Protein AF-A0A359M0Q6-F1 (afdb_monomer_lite)

Structure (mmCIF, N/CA/C/O backbone):
data_AF-A0A359M0Q6-F1
#
_entry.id   AF-A0A359M0Q6-F1
#
loop_
_atom_site.group_PDB
_atom_site.id
_atom_site.type_symbol
_atom_site.label_atom_id
_atom_site.label_alt_id
_atom_site.label_comp_id
_atom_site.label_asym_id
_atom_site.label_entity_id
_atom_site.label_seq_id
_atom_site.pdbx_PDB_ins_code
_atom_site.Cartn_x
_atom_site.Cartn_y
_atom_site.Cartn_z
_atom_site.occupancy
_atom_site.B_iso_or_equiv
_atom_site.auth_seq_id
_atom_site.auth_comp_id
_atom_site.auth_asym_id
_atom_site.auth_atom_id
_atom_site.pdbx_PDB_model_num
ATOM 1 N N . MET A 1 1 ? -1.593 -19.247 15.947 1.00 51.16 1 MET A N 1
ATOM 2 C CA . MET A 1 1 ? -1.267 -19.015 17.368 1.00 51.16 1 MET A CA 1
ATOM 3 C C . MET A 1 1 ? -0.383 -17.785 17.417 1.00 51.16 1 MET A C 1
ATOM 5 O O . MET A 1 1 ? 0.637 -17.794 16.737 1.00 51.16 1 MET A O 1
ATOM 9 N N . LEU A 1 2 ? -0.817 -16.716 18.089 1.00 71.12 2 LEU A N 1
ATOM 10 C CA . LEU A 1 2 ? 0.006 -15.514 18.233 1.00 71.12 2 LEU A CA 1
ATOM 11 C C . LEU A 1 2 ? 1.259 -15.865 19.039 1.00 71.12 2 LEU A C 1
ATOM 13 O O . LEU A 1 2 ? 1.186 -16.625 20.005 1.00 71.12 2 LEU A O 1
ATOM 17 N N . VAL A 1 3 ? 2.408 -15.352 18.609 1.00 75.81 3 VAL A N 1
ATOM 18 C CA . VAL A 1 3 ? 3.640 -15.469 19.388 1.00 75.81 3 VAL A CA 1
ATOM 19 C C . VAL A 1 3 ? 3.531 -14.486 20.548 1.00 75.81 3 VAL A C 1
ATOM 21 O O . VAL A 1 3 ? 3.222 -13.316 20.337 1.00 75.81 3 VAL A O 1
ATOM 24 N N . VAL A 1 4 ? 3.761 -14.964 21.770 1.00 74.06 4 VAL A N 1
ATOM 25 C CA . VAL A 1 4 ? 3.697 -14.131 22.977 1.00 74.06 4 VAL A CA 1
ATOM 26 C C . VAL A 1 4 ? 4.673 -12.956 22.841 1.00 74.06 4 VAL A C 1
ATOM 28 O O . VAL A 1 4 ? 5.855 -13.158 22.560 1.00 74.06 4 VAL A O 1
ATOM 31 N N . GLY A 1 5 ? 4.167 -11.732 23.013 1.00 78.31 5 GLY A N 1
ATOM 32 C CA . GLY A 1 5 ? 4.948 -10.500 22.874 1.00 78.31 5 GLY A CA 1
ATOM 33 C C . GLY A 1 5 ? 5.281 -10.100 21.431 1.00 78.31 5 GLY A C 1
ATOM 34 O O . GLY A 1 5 ? 6.169 -9.277 21.227 1.00 78.31 5 GLY A O 1
ATOM 35 N N . ALA A 1 6 ? 4.645 -10.691 20.418 1.00 86.81 6 ALA A N 1
ATOM 36 C CA . ALA A 1 6 ? 4.704 -10.162 19.057 1.00 86.81 6 ALA A CA 1
ATOM 37 C C . ALA A 1 6 ? 3.582 -9.133 18.835 1.00 86.81 6 ALA A C 1
ATOM 39 O O . ALA A 1 6 ? 2.486 -9.328 19.373 1.00 86.81 6 ALA A O 1
ATOM 40 N N . PRO A 1 7 ? 3.817 -8.091 18.017 1.00 92.38 7 PRO A N 1
ATOM 41 C CA . PRO A 1 7 ? 2.764 -7.178 17.609 1.00 92.38 7 PRO A CA 1
ATOM 42 C C . PRO A 1 7 ? 1.591 -7.919 16.967 1.00 92.38 7 PRO A C 1
ATOM 44 O O . PRO A 1 7 ? 1.765 -8.889 16.217 1.00 92.38 7 PRO A O 1
ATOM 47 N N . PHE A 1 8 ? 0.384 -7.448 17.241 1.00 94.69 8 PHE A N 1
ATOM 48 C CA . PHE A 1 8 ? -0.840 -7.9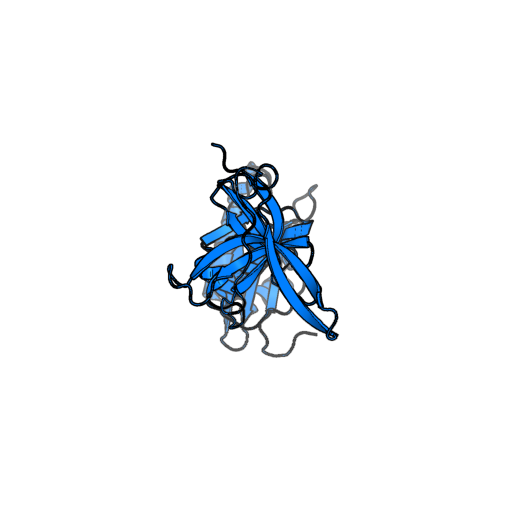92 16.673 1.00 94.69 8 PHE A CA 1
ATOM 49 C C . PHE A 1 8 ? -1.802 -6.867 16.302 1.00 94.69 8 PHE A C 1
ATOM 51 O O . PHE A 1 8 ? -1.603 -5.710 16.664 1.00 94.69 8 PHE A O 1
ATOM 58 N N . TYR A 1 9 ? -2.832 -7.199 15.537 1.00 95.56 9 TYR A N 1
ATOM 59 C CA . TYR A 1 9 ? -3.884 -6.264 15.174 1.00 95.56 9 TYR A CA 1
ATOM 60 C C . TYR A 1 9 ? -5.253 -6.935 15.208 1.00 95.56 9 TYR A C 1
ATOM 62 O O . TYR A 1 9 ? -5.352 -8.155 15.061 1.00 95.56 9 TYR A O 1
ATOM 70 N N . SER A 1 10 ? -6.294 -6.122 15.345 1.00 95.56 10 SER A N 1
ATOM 71 C CA . SER A 1 10 ? -7.683 -6.522 15.130 1.00 95.56 10 SER A CA 1
ATOM 72 C C . SER A 1 10 ? -8.345 -5.570 14.142 1.00 95.56 10 SER A C 1
ATOM 74 O O . SER A 1 10 ? -8.049 -4.372 14.107 1.00 95.56 10 SER A O 1
ATOM 76 N N . LEU A 1 11 ? -9.236 -6.122 13.321 1.00 95.81 11 LEU A N 1
ATOM 77 C CA . LEU A 1 11 ? -10.090 -5.341 12.433 1.00 95.81 11 LEU A CA 1
ATOM 78 C C . LEU A 1 11 ? -11.319 -4.867 13.204 1.00 95.81 11 LEU A C 1
ATOM 80 O O . LEU A 1 11 ? -11.879 -5.625 13.996 1.00 95.81 11 LEU A O 1
ATOM 84 N N . LEU A 1 12 ? -11.735 -3.634 12.945 1.00 94.88 12 LEU A N 1
ATOM 85 C CA . LEU A 1 12 ? -13.007 -3.100 13.405 1.00 94.88 12 LEU A CA 1
ATOM 86 C C . LEU A 1 12 ? -14.000 -3.185 12.253 1.00 94.88 12 LEU A C 1
ATOM 88 O O . LEU A 1 12 ? -13.750 -2.648 11.173 1.00 94.88 12 LEU A O 1
ATOM 92 N N . GLU A 1 13 ? -15.102 -3.888 12.472 1.00 94.56 13 GLU A N 1
ATOM 93 C CA . GLU A 1 13 ? -16.106 -4.200 11.462 1.00 94.56 13 GLU A CA 1
ATOM 94 C C . GLU A 1 13 ? -17.437 -3.548 11.827 1.00 94.56 13 GLU A C 1
ATOM 96 O O . GLU A 1 13 ? -17.983 -3.765 12.909 1.00 94.56 13 GLU A O 1
ATOM 101 N N . LEU A 1 14 ? -17.971 -2.749 10.910 1.00 94.00 14 LEU A N 1
ATOM 102 C CA . LEU A 1 14 ? -19.310 -2.197 11.005 1.00 94.00 14 LEU A CA 1
ATOM 103 C C . LEU A 1 14 ? -20.317 -3.254 10.545 1.00 94.00 14 LEU A C 1
ATOM 105 O O . LEU A 1 14 ? -20.283 -3.702 9.400 1.00 94.00 14 LEU A O 1
ATOM 109 N N . HIS A 1 15 ? -21.236 -3.615 11.432 1.00 93.06 15 HIS A N 1
ATOM 110 C CA . HIS A 1 15 ? -22.373 -4.496 11.188 1.00 93.06 15 HIS A CA 1
ATOM 111 C C . HIS A 1 15 ? -23.664 -3.676 11.160 1.00 93.06 15 HIS A C 1
ATOM 113 O O . HIS A 1 15 ? -24.466 -3.714 12.094 1.00 93.06 15 HIS A O 1
ATOM 119 N N . TRP A 1 16 ? -23.868 -2.916 10.085 1.00 91.88 16 TRP A N 1
ATOM 120 C CA . TRP A 1 16 ? -25.085 -2.122 9.940 1.00 91.88 16 TRP A CA 1
ATOM 121 C C . TRP A 1 16 ? -26.285 -2.994 9.527 1.00 91.88 16 TRP A C 1
ATOM 123 O O . TRP A 1 16 ? -26.135 -3.851 8.646 1.00 91.88 16 TRP A O 1
ATOM 133 N N . PRO A 1 17 ? -27.485 -2.809 10.112 1.00 89.19 17 PRO A N 1
ATOM 134 C CA . PRO A 1 17 ? -28.668 -3.580 9.742 1.00 89.19 17 PRO A CA 1
ATOM 135 C C . PRO A 1 17 ? -28.960 -3.538 8.237 1.00 89.19 17 PRO A C 1
ATOM 137 O O . PRO A 1 17 ? -29.001 -2.480 7.615 1.00 89.19 17 PRO A O 1
ATOM 140 N N . GLY A 1 18 ? -29.169 -4.713 7.638 1.00 89.12 18 GLY A N 1
ATOM 141 C CA . GLY A 1 18 ? -29.481 -4.835 6.211 1.00 89.12 18 GLY A CA 1
ATOM 142 C C . GLY A 1 18 ? -28.306 -4.587 5.256 1.00 89.12 18 GLY A C 1
ATOM 143 O O . GLY A 1 18 ? -28.510 -4.654 4.046 1.00 89.12 18 GLY A O 1
ATOM 144 N N . ARG A 1 19 ? -27.091 -4.341 5.766 1.00 91.19 19 ARG A N 1
ATOM 145 C CA . ARG A 1 19 ? -25.866 -4.171 4.969 1.00 91.19 19 ARG A CA 1
ATOM 146 C C . ARG A 1 19 ? -24.879 -5.305 5.268 1.00 91.19 19 ARG A C 1
ATOM 148 O O . ARG A 1 19 ? -24.930 -5.928 6.329 1.00 91.19 19 ARG A O 1
ATOM 155 N N . GLU A 1 20 ? -23.998 -5.609 4.316 1.00 91.69 20 GLU A N 1
ATOM 156 C CA . GLU A 1 20 ? -22.905 -6.554 4.570 1.00 91.69 20 GLU A CA 1
ATOM 157 C C . GLU A 1 20 ? -21.897 -5.948 5.559 1.00 91.69 20 GLU A C 1
ATOM 159 O O . GLU A 1 20 ? -21.670 -4.734 5.517 1.00 91.69 20 GLU A O 1
ATOM 164 N N . PRO A 1 21 ? -21.279 -6.764 6.436 1.00 93.06 21 PRO A N 1
ATOM 165 C CA . PRO A 1 21 ? -20.228 -6.284 7.317 1.00 93.06 21 PRO A CA 1
ATOM 166 C C . PRO A 1 21 ? -19.096 -5.643 6.522 1.00 93.06 21 PRO A C 1
ATOM 168 O O . PRO A 1 21 ? -18.622 -6.207 5.534 1.00 93.06 21 PRO A O 1
ATOM 171 N N . LYS A 1 22 ? -18.641 -4.477 6.973 1.00 93.81 22 LYS A N 1
ATOM 172 C CA . LYS A 1 22 ? -17.544 -3.753 6.334 1.00 93.81 22 LYS A CA 1
ATOM 173 C C . LYS A 1 22 ? -16.462 -3.440 7.346 1.00 93.81 22 LYS A C 1
ATOM 175 O O . LYS A 1 22 ? -16.749 -2.908 8.413 1.00 93.81 22 LYS A O 1
ATOM 180 N N . THR A 1 23 ? -15.211 -3.728 7.005 1.00 95.31 23 THR A N 1
ATOM 181 C CA . THR A 1 23 ? -14.085 -3.254 7.807 1.00 95.31 23 THR A CA 1
ATOM 182 C C . THR A 1 23 ? -14.017 -1.732 7.721 1.00 95.31 23 THR A C 1
ATOM 184 O O . THR A 1 23 ? -13.925 -1.164 6.636 1.00 95.31 23 THR A O 1
ATOM 187 N N . VAL A 1 24 ? -14.073 -1.085 8.879 1.00 95.62 24 VAL A N 1
ATOM 188 C CA . VAL A 1 24 ? -14.060 0.373 9.042 1.00 95.62 24 VAL A CA 1
ATOM 189 C C . VAL A 1 24 ? -12.854 0.853 9.833 1.00 95.62 24 VAL A C 1
ATOM 191 O O . VAL A 1 24 ? -12.670 2.050 10.003 1.00 95.62 24 VAL A O 1
ATOM 194 N N . GLY A 1 25 ? -12.001 -0.054 10.303 1.00 95.75 25 GLY A N 1
ATOM 195 C CA . GLY A 1 25 ? -10.753 0.342 10.926 1.00 95.75 25 GLY A CA 1
ATOM 196 C C . GLY A 1 25 ? -9.856 -0.804 11.341 1.00 95.75 25 GLY A C 1
ATOM 197 O O . GLY A 1 25 ? -10.178 -1.983 11.187 1.00 95.75 25 GLY A O 1
ATOM 198 N N . VAL A 1 26 ? -8.699 -0.421 11.864 1.00 96.75 26 VAL A N 1
ATOM 199 C CA . VAL A 1 26 ? -7.647 -1.315 12.332 1.00 96.75 26 VAL A CA 1
ATOM 200 C C . VAL A 1 26 ? -7.073 -0.755 13.625 1.00 96.75 26 VAL A C 1
ATOM 202 O O . VAL A 1 26 ? -6.722 0.422 13.691 1.00 96.75 26 VAL A O 1
ATOM 205 N N . LEU A 1 27 ? -6.934 -1.618 14.627 1.00 95.88 27 LEU A N 1
ATOM 206 C CA . LEU A 1 27 ? -6.172 -1.351 15.842 1.00 95.88 27 LEU A CA 1
ATOM 207 C C . LEU A 1 27 ? -4.951 -2.265 15.854 1.00 95.88 27 LEU A C 1
ATOM 209 O O . LEU A 1 27 ? -5.103 -3.484 15.799 1.00 95.88 27 LEU A O 1
ATOM 213 N N . VAL A 1 28 ? -3.755 -1.683 15.916 1.00 96.00 28 VAL A N 1
ATOM 214 C CA . VAL A 1 28 ? -2.483 -2.401 16.060 1.00 96.00 28 VAL A CA 1
ATOM 215 C C . VAL A 1 28 ? -1.953 -2.182 17.470 1.00 96.00 28 VAL A C 1
ATOM 217 O O . VAL A 1 28 ? -2.002 -1.066 17.984 1.00 96.00 28 VAL A O 1
ATOM 220 N N . VAL A 1 29 ? -1.436 -3.241 18.083 1.00 94.69 29 VAL A N 1
ATOM 221 C CA . VAL A 1 29 ? -0.873 -3.241 19.434 1.00 94.69 29 VAL A CA 1
ATOM 222 C C . VAL A 1 29 ? 0.509 -3.882 19.392 1.00 94.69 29 VAL A C 1
ATOM 224 O O . VAL A 1 29 ? 0.670 -4.969 18.828 1.00 94.69 29 VAL A O 1
ATOM 227 N N . ASP A 1 30 ? 1.497 -3.230 20.005 1.00 93.38 30 ASP A N 1
ATOM 228 C CA . ASP A 1 30 ? 2.779 -3.835 20.361 1.00 93.38 30 ASP A CA 1
ATOM 229 C C . ASP A 1 30 ? 2.813 -4.111 21.876 1.00 93.38 30 ASP A C 1
ATOM 231 O O . ASP A 1 30 ? 3.056 -3.202 22.672 1.00 93.38 30 ASP A O 1
ATOM 235 N N . PRO A 1 31 ? 2.617 -5.370 22.309 1.00 89.62 31 PRO A N 1
ATOM 236 C CA . PRO A 1 31 ? 2.591 -5.710 23.733 1.00 89.62 31 PRO A CA 1
ATOM 237 C C . PRO A 1 31 ? 3.929 -5.503 24.446 1.00 89.62 31 PRO A C 1
ATOM 239 O O . PRO A 1 31 ? 3.972 -5.481 25.673 1.00 89.62 31 PRO A O 1
ATOM 242 N N . LYS A 1 32 ? 5.049 -5.419 23.711 1.00 88.19 32 LYS A N 1
ATOM 243 C CA . LYS A 1 32 ? 6.370 -5.235 24.326 1.00 88.19 32 LYS A CA 1
ATOM 244 C C . LYS A 1 32 ? 6.594 -3.802 24.770 1.00 88.19 32 LYS A C 1
ATOM 246 O O . LYS A 1 32 ? 7.162 -3.600 25.840 1.00 88.19 32 LYS A O 1
ATOM 251 N N . SER A 1 33 ? 6.213 -2.836 23.939 1.00 89.00 33 SER A N 1
ATOM 252 C CA . SER A 1 33 ? 6.318 -1.421 24.295 1.00 89.00 33 SER A CA 1
ATOM 253 C C . SER A 1 33 ? 5.077 -0.913 25.029 1.00 89.00 33 SER A C 1
ATOM 255 O O . SER A 1 33 ? 5.177 0.055 25.776 1.00 89.00 33 SER A O 1
ATOM 257 N N . GLY A 1 34 ? 3.933 -1.585 24.862 1.00 88.06 34 GLY A N 1
ATOM 258 C CA . GLY A 1 34 ? 2.627 -1.098 25.301 1.00 88.06 34 GLY A CA 1
ATOM 259 C C . GLY A 1 34 ? 2.018 -0.081 24.330 1.00 88.06 34 GLY A C 1
ATOM 260 O O . GLY A 1 34 ? 0.942 0.451 24.603 1.00 88.06 34 GLY A O 1
ATOM 261 N N . ASP A 1 35 ? 2.680 0.187 23.201 1.00 91.94 35 ASP A N 1
ATOM 262 C CA . ASP A 1 35 ? 2.188 1.132 22.207 1.00 91.94 35 ASP A CA 1
ATOM 263 C C . ASP A 1 35 ? 1.017 0.541 21.422 1.00 91.94 35 ASP A C 1
ATOM 265 O O . ASP A 1 35 ? 0.930 -0.661 21.149 1.00 91.94 35 ASP A O 1
ATOM 269 N N . SER A 1 36 ? 0.111 1.418 21.006 1.00 94.88 36 SER A N 1
ATOM 270 C CA . SER A 1 36 ? -1.010 1.049 20.153 1.00 94.88 36 SER A CA 1
ATOM 271 C C . SER A 1 36 ? -1.373 2.188 19.214 1.00 94.88 36 SER A C 1
ATOM 273 O O . SER A 1 36 ? -1.144 3.357 19.520 1.00 94.88 36 SER A O 1
ATOM 275 N N . ALA A 1 37 ? -1.922 1.839 18.056 1.00 94.75 37 ALA A N 1
ATOM 276 C CA . ALA A 1 37 ? -2.362 2.808 17.070 1.00 94.75 37 ALA A CA 1
ATOM 277 C C . ALA A 1 37 ? -3.675 2.350 16.434 1.00 94.75 37 ALA A C 1
ATOM 279 O O . ALA A 1 37 ? -3.821 1.190 16.045 1.00 94.75 37 ALA A O 1
ATOM 280 N N . LEU A 1 38 ? -4.625 3.277 16.340 1.00 95.44 38 LEU A N 1
ATOM 281 C CA . LEU A 1 38 ? -5.961 3.069 15.791 1.00 95.44 38 LEU A CA 1
ATOM 282 C C . LEU A 1 38 ? -6.142 3.955 14.562 1.00 95.44 38 LEU A C 1
ATOM 284 O O . LEU A 1 38 ? -5.905 5.162 14.626 1.00 95.44 38 LEU A O 1
ATOM 288 N N . ARG A 1 39 ? -6.639 3.369 13.474 1.00 95.69 39 ARG A N 1
ATOM 289 C CA . ARG A 1 39 ? -7.151 4.111 12.321 1.00 95.69 39 ARG A CA 1
ATOM 290 C C . ARG A 1 39 ? -8.540 3.608 11.977 1.00 95.69 39 ARG A C 1
ATOM 292 O O . ARG A 1 39 ? -8.747 2.401 11.872 1.00 95.69 39 ARG A O 1
ATOM 299 N N . LEU A 1 40 ? -9.459 4.543 11.804 1.00 95.06 40 LEU A N 1
ATOM 300 C CA . LEU A 1 40 ? -10.812 4.316 11.315 1.00 95.06 40 LEU A CA 1
ATOM 301 C C . LEU A 1 40 ? -10.964 5.024 9.963 1.00 95.06 40 LEU A C 1
ATOM 303 O O . LEU A 1 40 ? -10.130 5.866 9.617 1.00 95.06 40 LEU A O 1
ATOM 307 N N . VAL A 1 41 ? -11.993 4.652 9.207 1.00 94.38 41 VAL A N 1
ATOM 308 C CA . VAL A 1 41 ? -12.424 5.380 8.007 1.00 94.38 41 VAL A CA 1
ATOM 309 C C . VAL A 1 41 ? -12.712 6.834 8.351 1.00 94.38 41 VAL A C 1
ATOM 311 O O . VAL A 1 41 ? -13.189 7.136 9.441 1.00 94.38 41 VAL A O 1
ATOM 314 N N . GLU A 1 42 ? -12.386 7.731 7.427 1.00 89.38 42 GLU A N 1
ATOM 315 C CA . GLU A 1 42 ? -12.603 9.170 7.618 1.00 89.38 42 GLU A CA 1
ATOM 316 C C . GLU A 1 42 ? -14.016 9.593 7.200 1.00 89.38 42 GLU A C 1
ATOM 318 O O . GLU A 1 42 ? -14.536 10.582 7.709 1.00 89.38 42 GLU A O 1
ATOM 323 N N . ASP A 1 43 ? -14.638 8.837 6.290 1.00 90.31 43 ASP A N 1
ATOM 324 C CA . ASP A 1 43 ? -15.980 9.100 5.779 1.00 90.31 43 ASP A CA 1
ATOM 325 C C . ASP A 1 43 ? -16.931 7.939 6.097 1.00 90.31 43 ASP A C 1
ATOM 327 O O . ASP A 1 43 ? -16.824 6.835 5.551 1.00 90.31 43 ASP A O 1
ATOM 331 N N . TRP A 1 44 ? -17.883 8.208 6.989 1.00 91.62 44 TRP A N 1
ATOM 332 C CA . TRP A 1 44 ? -18.960 7.286 7.350 1.00 91.62 44 TRP A CA 1
ATOM 333 C C . TRP A 1 44 ? -20.188 7.420 6.442 1.00 91.62 44 TRP A C 1
ATOM 335 O O . TRP A 1 44 ? -21.109 6.596 6.523 1.00 91.62 44 TRP A O 1
ATOM 345 N N . SER A 1 45 ? -20.203 8.415 5.551 1.00 88.19 45 SER A N 1
ATOM 346 C CA . SER A 1 45 ? -21.301 8.654 4.617 1.00 88.19 45 SER A CA 1
ATOM 347 C C . SER A 1 45 ? -21.524 7.427 3.736 1.00 88.19 45 SER A C 1
ATOM 349 O O . SER A 1 45 ? -20.604 6.859 3.146 1.00 88.19 45 SER A O 1
ATOM 351 N N . GLY A 1 46 ? -22.773 6.966 3.666 1.00 89.31 46 GLY A N 1
ATOM 352 C CA . GLY A 1 46 ? -23.123 5.749 2.932 1.00 89.31 46 GLY A CA 1
ATOM 353 C C . GLY A 1 46 ? -22.679 4.437 3.597 1.00 89.31 46 GLY A C 1
ATOM 354 O O . GLY A 1 46 ? -22.980 3.370 3.062 1.00 89.31 46 GLY A O 1
ATOM 355 N N . LEU A 1 47 ? -22.019 4.471 4.764 1.00 91.06 47 LEU A N 1
ATOM 356 C CA . LEU A 1 47 ? -21.774 3.285 5.603 1.00 91.06 47 LEU A CA 1
ATOM 357 C C . LEU A 1 47 ? -22.889 3.073 6.620 1.00 91.06 47 LEU A C 1
ATOM 359 O O . LEU A 1 47 ? -23.288 1.931 6.852 1.00 91.06 47 LEU A O 1
ATOM 363 N N . VAL A 1 48 ? -23.450 4.174 7.115 1.00 92.38 48 VAL A N 1
ATOM 364 C CA . VAL A 1 48 ? -24.605 4.223 8.019 1.00 92.38 48 VAL A CA 1
ATOM 365 C C . VAL A 1 48 ? -25.765 4.978 7.368 1.00 92.38 48 VAL A C 1
ATOM 367 O O . VAL A 1 48 ? -25.675 5.348 6.191 1.00 92.38 48 VAL A O 1
ATOM 370 N N . ASP A 1 49 ? -26.886 5.103 8.070 1.00 92.75 49 ASP A N 1
ATOM 371 C CA . ASP A 1 49 ? -27.993 5.969 7.660 1.00 92.75 49 ASP A CA 1
ATOM 372 C C . ASP A 1 49 ? -27.691 7.421 8.081 1.00 92.75 49 ASP A C 1
ATOM 374 O O . ASP A 1 49 ? -27.065 7.645 9.116 1.00 92.75 49 ASP A O 1
ATOM 378 N N . ASP A 1 50 ? -28.107 8.411 7.283 1.00 91.56 50 ASP A N 1
ATOM 379 C CA . ASP A 1 50 ? -27.722 9.822 7.490 1.00 91.56 50 ASP A CA 1
ATOM 380 C C . ASP A 1 50 ? -28.151 10.370 8.865 1.00 91.56 50 ASP A C 1
ATOM 382 O O . ASP A 1 50 ? -27.486 11.239 9.425 1.00 91.56 50 ASP A O 1
ATOM 386 N N . GLU A 1 51 ? -29.253 9.858 9.423 1.00 92.62 51 GLU A N 1
ATOM 387 C CA . GLU A 1 51 ? -29.755 10.246 10.749 1.00 92.62 51 GLU A CA 1
ATOM 388 C C . GLU A 1 51 ? -28.901 9.721 11.913 1.00 92.62 51 GLU A C 1
ATOM 390 O O . GLU A 1 51 ? -28.925 10.302 12.997 1.00 92.62 51 GLU A O 1
ATOM 395 N N . ASP A 1 52 ? -28.107 8.674 11.678 1.00 91.56 52 ASP A N 1
ATOM 396 C CA . ASP A 1 52 ? -27.262 8.023 12.683 1.00 91.56 52 ASP A CA 1
ATOM 397 C C . ASP A 1 52 ? -25.780 8.418 12.574 1.00 91.56 52 ASP A C 1
ATOM 399 O O . ASP A 1 52 ? -24.948 7.949 13.357 1.00 91.56 52 ASP A O 1
ATOM 403 N N . LEU A 1 53 ? -25.429 9.292 11.624 1.00 91.75 53 LEU A N 1
ATOM 404 C CA . LEU A 1 53 ? -24.048 9.711 11.377 1.00 91.75 53 LEU A CA 1
ATOM 405 C C . LEU A 1 53 ? -23.393 10.307 12.634 1.00 91.75 53 LEU A C 1
ATOM 407 O O . LEU A 1 53 ? -22.311 9.874 13.026 1.00 91.75 53 LEU A O 1
ATOM 411 N N . GLU A 1 54 ? -24.091 11.213 13.328 1.00 91.00 54 GLU A N 1
ATOM 412 C CA . GLU A 1 54 ? -23.604 11.854 14.562 1.00 91.00 54 GLU A CA 1
ATOM 413 C C . GLU A 1 54 ? -23.310 10.825 15.668 1.00 91.00 54 GLU A C 1
ATOM 415 O O . GLU A 1 54 ? -22.343 10.954 16.422 1.00 91.00 54 GLU A O 1
ATOM 420 N N . VAL A 1 55 ? -24.122 9.766 15.755 1.00 90.12 55 VAL A N 1
ATOM 421 C CA . VAL A 1 55 ? -23.954 8.705 16.757 1.00 90.12 55 VAL A CA 1
ATOM 422 C C . VAL A 1 55 ? -22.678 7.913 16.488 1.00 90.12 55 VAL A C 1
ATOM 424 O O . VAL A 1 55 ? -21.930 7.603 17.419 1.00 90.12 55 VAL A O 1
ATOM 427 N N . VAL A 1 56 ? -22.412 7.586 15.224 1.00 88.69 56 VAL A N 1
ATOM 428 C CA . VAL A 1 56 ? -21.229 6.806 14.842 1.00 88.69 56 VAL A CA 1
ATOM 429 C C . VAL A 1 56 ? -19.952 7.638 14.938 1.00 88.69 56 VAL A C 1
ATOM 431 O O . VAL A 1 56 ? -18.944 7.135 15.434 1.00 88.69 56 VAL A O 1
ATOM 434 N N . GLU A 1 57 ? -20.002 8.921 14.587 1.00 89.62 57 GLU A N 1
ATOM 435 C CA . GLU A 1 57 ? -18.890 9.855 14.803 1.00 89.62 57 GLU A CA 1
ATOM 436 C C . GLU A 1 57 ? -18.564 10.018 16.299 1.00 89.62 57 GLU A C 1
ATOM 438 O O . GLU A 1 57 ? -17.395 10.015 16.699 1.00 89.62 57 GLU A O 1
ATOM 443 N N . ALA A 1 58 ? -19.586 10.098 17.159 1.00 90.44 58 ALA A N 1
ATOM 444 C CA . ALA A 1 58 ? -19.396 10.143 18.607 1.00 90.44 58 ALA A CA 1
ATOM 445 C C . ALA A 1 58 ? -18.781 8.842 19.154 1.00 90.44 58 ALA A C 1
ATOM 447 O O . ALA A 1 58 ? -17.896 8.899 20.014 1.00 90.44 58 ALA A O 1
ATOM 448 N N . LEU A 1 59 ? -19.209 7.683 18.638 1.00 88.88 59 LEU A N 1
ATOM 449 C CA . LEU A 1 59 ? -18.632 6.379 18.975 1.00 88.88 59 LEU A CA 1
ATOM 450 C C . LEU A 1 59 ? -17.157 6.293 18.563 1.00 88.88 59 LEU A C 1
ATOM 452 O O . LEU A 1 59 ? -16.324 5.826 19.339 1.00 88.88 59 LEU A O 1
ATOM 456 N N . GLU A 1 60 ? -16.811 6.769 17.367 1.00 90.44 60 GLU A N 1
ATOM 457 C CA . GLU A 1 60 ? -15.421 6.871 16.923 1.00 90.44 60 GLU A CA 1
ATOM 458 C C . GLU A 1 60 ? -14.593 7.746 17.878 1.00 90.44 60 GLU A C 1
ATOM 460 O O . GLU A 1 60 ? -13.497 7.354 18.294 1.00 90.44 60 GLU A O 1
ATOM 465 N N . ALA A 1 61 ? -15.098 8.930 18.229 1.00 91.31 61 ALA A N 1
ATOM 466 C CA . ALA A 1 61 ? -14.389 9.858 19.102 1.00 91.31 61 ALA A CA 1
ATOM 467 C C . ALA A 1 61 ? -14.176 9.278 20.511 1.00 91.31 61 ALA A C 1
ATOM 469 O O . ALA A 1 61 ? -13.125 9.504 21.121 1.00 91.31 61 ALA A O 1
ATOM 470 N N . ASP A 1 62 ? -15.154 8.526 21.022 1.00 91.69 62 ASP A N 1
ATOM 471 C CA . ASP A 1 62 ? -15.045 7.778 22.273 1.00 91.69 62 ASP A CA 1
ATOM 472 C C . ASP A 1 62 ? -13.964 6.704 22.186 1.00 91.69 62 ASP A C 1
ATOM 474 O O . ASP A 1 62 ? -12.999 6.744 22.945 1.00 91.69 62 ASP A O 1
ATOM 478 N N . LEU A 1 63 ? -14.030 5.838 21.177 1.00 91.00 63 LEU A N 1
ATOM 479 C CA . LEU A 1 63 ? -13.059 4.766 20.997 1.00 91.00 63 LEU A CA 1
ATOM 480 C C . LEU A 1 63 ? -11.620 5.294 20.856 1.00 91.00 63 LEU A C 1
ATOM 482 O O . LEU A 1 63 ? -10.689 4.768 21.468 1.00 91.00 63 LEU A O 1
ATOM 486 N N . ARG A 1 64 ? -11.415 6.369 20.083 1.00 92.56 64 ARG A N 1
ATOM 487 C CA . ARG A 1 64 ? -10.098 7.021 19.954 1.00 92.56 64 ARG A CA 1
ATOM 488 C C . ARG A 1 64 ? -9.585 7.549 21.292 1.00 92.56 64 ARG A C 1
ATOM 490 O O . ARG A 1 64 ? -8.379 7.500 21.543 1.00 92.56 64 ARG A O 1
ATOM 497 N N . ARG A 1 65 ? -10.476 8.081 22.131 1.00 94.50 65 ARG A N 1
ATOM 498 C CA . ARG A 1 65 ? -10.136 8.533 23.483 1.00 94.50 65 ARG A CA 1
ATOM 499 C C . ARG A 1 65 ? -9.777 7.346 24.371 1.00 94.50 65 ARG A C 1
ATOM 501 O O . ARG A 1 65 ? -8.736 7.386 25.012 1.00 94.50 65 ARG A O 1
ATOM 508 N N . GLU A 1 66 ? -10.562 6.275 24.355 1.00 93.69 66 GLU A N 1
ATOM 509 C CA . GLU A 1 66 ? -10.286 5.089 25.168 1.00 93.69 66 GLU A CA 1
ATOM 510 C C . GLU A 1 66 ? -8.947 4.4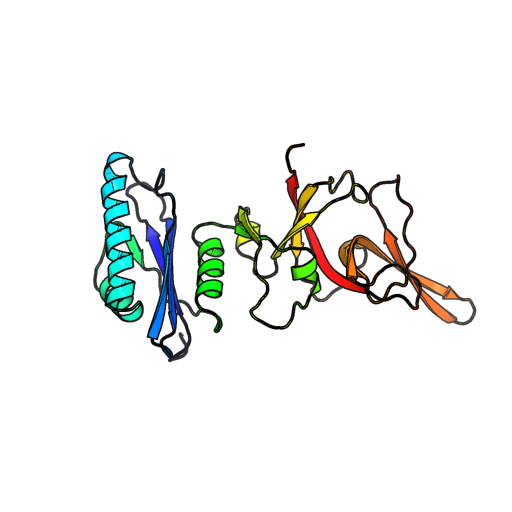35 24.825 1.00 93.69 66 GLU A C 1
ATOM 512 O O . GLU A 1 66 ? -8.182 4.116 25.733 1.00 93.69 66 GLU A O 1
ATOM 517 N N . VAL A 1 67 ? -8.613 4.293 23.536 1.00 93.38 67 VAL A N 1
ATOM 518 C CA . VAL A 1 67 ? -7.311 3.736 23.118 1.00 93.38 67 VAL A CA 1
ATOM 519 C C . VAL A 1 67 ? -6.160 4.609 23.609 1.00 93.38 67 VAL A C 1
ATOM 521 O O . VAL A 1 67 ? -5.138 4.085 24.047 1.00 93.38 67 VAL A O 1
ATOM 524 N N . ARG A 1 68 ? -6.325 5.935 23.586 1.00 92.62 68 ARG A N 1
ATOM 525 C CA . ARG A 1 68 ? -5.323 6.877 24.098 1.00 92.62 68 ARG A CA 1
ATOM 526 C C . ARG A 1 68 ? -5.159 6.788 25.616 1.00 92.62 68 ARG A C 1
ATOM 528 O O . ARG A 1 68 ? -4.034 6.855 26.099 1.00 92.62 68 ARG A O 1
ATOM 535 N N . ASP A 1 69 ? -6.263 6.668 26.346 1.00 93.88 69 ASP A N 1
ATOM 536 C CA . ASP A 1 69 ? -6.274 6.779 27.807 1.00 93.88 69 ASP A CA 1
ATOM 537 C C . ASP A 1 69 ? -5.959 5.444 28.501 1.00 93.88 69 ASP A C 1
ATOM 539 O O . ASP A 1 69 ? -5.268 5.423 29.521 1.00 93.88 69 ASP A O 1
ATOM 543 N N . LYS A 1 70 ? -6.464 4.327 27.960 1.00 93.00 70 LYS A N 1
ATOM 544 C CA . LYS A 1 70 ? -6.338 2.976 28.536 1.00 93.00 70 LYS A CA 1
ATOM 545 C C . LYS A 1 70 ? -5.281 2.114 27.832 1.00 93.00 70 LYS A C 1
ATOM 547 O O . LYS A 1 70 ? -4.809 1.142 28.418 1.00 93.00 70 LYS A O 1
ATOM 552 N N . GLY A 1 71 ? -4.914 2.454 26.594 1.00 93.31 71 GLY A N 1
ATOM 553 C CA . GLY A 1 71 ? -4.074 1.631 25.723 1.00 93.31 71 GLY A CA 1
ATOM 554 C C . GLY A 1 71 ? -4.874 0.591 24.929 1.00 93.31 71 GLY A C 1
ATOM 555 O O . GLY A 1 71 ? -5.922 0.108 25.361 1.00 93.31 71 GLY A O 1
ATOM 556 N N . GLY A 1 72 ? -4.374 0.228 23.747 1.00 90.62 72 GLY A N 1
ATOM 557 C CA . GLY A 1 72 ? -5.087 -0.643 22.811 1.00 90.62 72 GLY A CA 1
ATOM 558 C C . GLY A 1 72 ? -5.355 -2.057 23.327 1.00 90.62 72 GLY A C 1
ATOM 559 O O . GLY A 1 72 ? -6.399 -2.614 23.012 1.00 90.62 72 GLY A O 1
ATOM 560 N N . GLU A 1 73 ? -4.468 -2.640 24.140 1.00 90.94 73 GLU A N 1
ATOM 561 C CA . GLU A 1 73 ? -4.691 -3.987 24.687 1.00 90.94 73 GLU A CA 1
ATOM 562 C C . GLU A 1 73 ? -5.886 -4.025 25.649 1.00 90.94 73 GLU A C 1
ATOM 564 O O . GLU A 1 73 ? -6.763 -4.872 25.493 1.00 90.94 73 GLU A O 1
ATOM 569 N N . ALA A 1 74 ? -5.968 -3.060 26.570 1.00 91.38 74 ALA A N 1
ATOM 570 C CA . ALA A 1 74 ? -7.082 -2.949 27.510 1.00 91.38 74 ALA A CA 1
ATOM 571 C C . ALA A 1 74 ? -8.412 -2.690 26.787 1.00 91.38 74 ALA A C 1
ATOM 573 O O . ALA A 1 74 ? -9.425 -3.308 27.109 1.00 91.38 74 ALA A O 1
ATOM 574 N N . VAL A 1 75 ? -8.401 -1.821 25.768 1.00 90.81 75 VAL A N 1
ATOM 575 C CA . VAL A 1 75 ? -9.587 -1.562 24.937 1.00 90.81 75 VAL A CA 1
ATOM 576 C C . VAL A 1 75 ? -10.022 -2.814 24.180 1.00 90.81 75 VAL A C 1
ATOM 578 O O . VAL A 1 75 ? -11.213 -3.099 24.114 1.00 90.81 75 VAL A O 1
ATOM 581 N N . LEU A 1 76 ? -9.087 -3.596 23.633 1.00 88.56 76 LEU A N 1
ATOM 582 C CA . LEU A 1 76 ? -9.435 -4.847 22.958 1.00 88.56 76 LEU A CA 1
ATOM 583 C C . LEU A 1 76 ? -10.059 -5.860 23.916 1.00 88.56 76 LEU A C 1
ATOM 585 O O . LEU A 1 76 ? -11.048 -6.480 23.548 1.00 88.56 76 LEU A O 1
ATOM 589 N N . GLU A 1 77 ? -9.534 -6.013 25.132 1.00 88.81 77 GLU A N 1
ATOM 590 C CA . GLU A 1 77 ? -10.139 -6.894 26.140 1.00 88.81 77 GLU A CA 1
ATOM 591 C C . GLU A 1 77 ? -11.564 -6.452 26.516 1.00 88.81 77 GLU A C 1
ATOM 593 O O . GLU A 1 77 ? -12.466 -7.284 26.635 1.00 88.81 77 GLU A O 1
ATOM 598 N N . GLU A 1 78 ? -11.794 -5.144 26.653 1.00 88.06 78 GLU A N 1
ATOM 599 C CA . GLU A 1 78 ? -13.112 -4.576 26.957 1.00 88.06 78 GLU A CA 1
ATOM 600 C C . GLU A 1 78 ? -14.106 -4.767 25.801 1.00 88.06 78 GLU A C 1
ATOM 602 O O . GLU A 1 78 ? -15.249 -5.181 26.014 1.00 88.06 78 GLU A O 1
ATOM 607 N N . LEU A 1 79 ? -13.670 -4.532 24.565 1.00 85.62 79 LEU A N 1
ATOM 608 C CA . LEU A 1 79 ? -14.468 -4.734 23.355 1.00 85.62 79 LEU A CA 1
ATOM 609 C C . LEU A 1 79 ? -14.714 -6.219 23.038 1.00 85.62 79 LEU A C 1
ATOM 611 O O . LEU A 1 79 ? -15.752 -6.568 22.492 1.00 85.62 79 LEU A O 1
ATOM 615 N N . GLU A 1 80 ? -13.798 -7.120 23.390 1.00 84.38 80 GLU A N 1
ATOM 616 C CA . GLU A 1 80 ? -14.015 -8.571 23.291 1.00 84.38 80 GLU A CA 1
ATOM 617 C C . GLU A 1 80 ? -15.040 -9.057 24.330 1.00 84.38 80 GLU A C 1
ATOM 619 O O . GLU A 1 80 ? -15.802 -9.992 24.068 1.00 84.38 80 GLU A O 1
ATOM 624 N N . GLY A 1 81 ? -15.080 -8.412 25.501 1.00 79.06 81 GLY A N 1
ATOM 625 C CA . GLY A 1 81 ? -16.064 -8.666 26.553 1.00 79.06 81 GLY A CA 1
ATOM 626 C C . GLY A 1 81 ? -17.419 -7.985 26.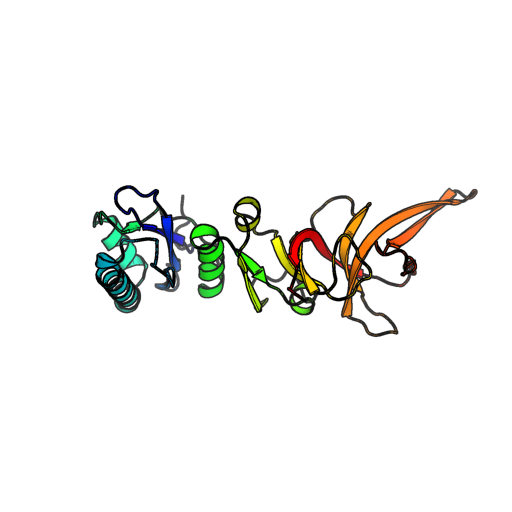332 1.00 79.06 81 GLY A C 1
ATOM 627 O O . GLY A 1 81 ? -18.416 -8.407 26.925 1.00 79.06 81 GLY A O 1
ATOM 628 N N . SER A 1 82 ? -17.478 -6.957 25.481 1.00 74.38 82 SER A N 1
ATOM 629 C CA . SER A 1 82 ? -18.686 -6.186 25.188 1.00 74.38 82 SER A CA 1
ATOM 630 C C . SER A 1 82 ? -19.191 -6.452 23.768 1.00 74.38 82 SER A C 1
ATOM 632 O O . SER A 1 82 ? -18.561 -6.166 22.758 1.00 74.38 82 SER A O 1
ATOM 634 N N . LEU A 1 83 ? -20.391 -7.019 23.662 1.00 57.94 83 LEU A N 1
ATOM 635 C CA . LEU A 1 83 ? -21.005 -7.286 22.363 1.00 57.94 83 LEU A CA 1
ATOM 636 C C . LEU A 1 83 ? -21.690 -6.022 21.833 1.00 57.94 83 LEU A C 1
ATOM 638 O O . LEU A 1 83 ? -22.877 -5.807 22.079 1.00 57.94 83 LEU A O 1
ATOM 642 N N . SER A 1 84 ? -20.963 -5.198 21.078 1.00 70.81 84 SER A N 1
ATOM 643 C CA . SER A 1 84 ? -21.596 -4.134 20.297 1.00 70.81 84 SER A CA 1
ATOM 644 C C . SER A 1 84 ? -22.290 -4.719 19.061 1.00 70.81 84 SER A C 1
ATOM 646 O O . SER A 1 84 ? -21.754 -5.548 18.319 1.00 70.81 84 SER A O 1
ATOM 648 N N . ASN A 1 85 ? -23.545 -4.316 18.848 1.00 75.94 85 ASN A N 1
ATOM 649 C CA . ASN A 1 85 ? -24.321 -4.758 17.688 1.00 75.94 85 ASN A CA 1
ATOM 650 C C . ASN A 1 85 ? -23.871 -4.077 16.393 1.00 75.94 85 ASN A C 1
ATOM 652 O O . ASN A 1 85 ? -24.078 -4.650 15.329 1.00 75.94 85 ASN A O 1
ATOM 656 N N . VAL A 1 86 ? -23.259 -2.895 16.504 1.00 84.12 86 VAL A N 1
ATOM 657 C CA . VAL A 1 86 ? -22.928 -2.018 15.377 1.00 84.12 86 VAL A CA 1
ATOM 658 C C . VAL A 1 86 ? -21.449 -2.108 15.019 1.00 84.12 86 VAL A C 1
ATOM 660 O O . VAL A 1 86 ? -21.135 -2.261 13.848 1.00 84.12 86 VAL A O 1
ATOM 663 N N . LEU A 1 87 ? -20.541 -2.073 15.997 1.00 87.44 87 LEU A N 1
ATOM 664 C CA . LEU A 1 87 ? -19.096 -2.126 15.760 1.00 87.44 87 LEU A CA 1
ATOM 665 C C . LEU A 1 87 ? -18.509 -3.360 16.437 1.00 87.44 87 LEU A C 1
ATOM 667 O O . LEU A 1 87 ? -18.534 -3.461 17.658 1.00 87.44 87 LEU A O 1
ATOM 671 N N . ARG A 1 88 ? -17.991 -4.308 15.663 1.00 89.38 88 ARG A N 1
ATOM 672 C CA . ARG A 1 88 ? -17.454 -5.571 16.178 1.00 89.38 88 ARG A CA 1
ATOM 673 C C . ARG A 1 88 ? -15.964 -5.677 15.938 1.00 89.38 88 ARG A C 1
ATOM 675 O O . ARG A 1 88 ? -15.432 -5.112 14.986 1.00 89.38 88 ARG A O 1
ATOM 682 N N . LEU A 1 89 ? -15.303 -6.439 16.801 1.00 90.88 89 LEU A N 1
ATOM 683 C CA . LEU A 1 89 ? -13.910 -6.808 16.616 1.00 90.88 89 LEU A CA 1
ATOM 684 C C . LEU A 1 89 ? -13.791 -8.132 15.872 1.00 90.88 89 LEU A C 1
ATOM 686 O O . LEU A 1 89 ? -14.386 -9.141 16.255 1.00 90.88 89 LEU A O 1
ATOM 690 N N . GLY A 1 90 ? -12.949 -8.129 14.843 1.00 90.50 90 GLY A N 1
ATOM 691 C CA . GLY A 1 90 ? -12.409 -9.345 14.260 1.00 90.50 90 GLY A CA 1
ATOM 692 C C . GLY A 1 90 ? -11.408 -10.025 15.201 1.00 90.50 90 GLY A C 1
ATOM 693 O O . GLY A 1 90 ? -10.900 -9.433 16.155 1.00 90.50 90 GLY A O 1
ATOM 694 N N . ALA A 1 91 ? -11.087 -11.286 14.909 1.00 90.94 91 ALA A N 1
ATOM 695 C CA . ALA A 1 91 ? -10.095 -12.036 15.673 1.00 90.94 91 ALA A CA 1
ATOM 696 C C . ALA A 1 91 ? -8.699 -11.390 15.592 1.00 90.94 91 ALA A C 1
ATOM 698 O O . ALA A 1 91 ? -8.277 -10.940 14.524 1.00 90.94 91 ALA A O 1
ATOM 699 N N . ARG A 1 92 ? -7.950 -11.432 16.704 1.00 93.19 92 ARG A N 1
ATOM 700 C CA . ARG A 1 92 ? -6.563 -10.948 16.755 1.00 93.19 92 ARG A CA 1
ATOM 701 C C . ARG A 1 92 ? -5.687 -11.704 15.748 1.00 93.19 92 ARG A C 1
ATOM 703 O O . ARG A 1 92 ? -5.604 -12.937 15.773 1.00 93.19 92 ARG A O 1
ATOM 710 N N . ALA A 1 93 ? -4.981 -10.965 14.901 1.00 93.75 93 ALA A N 1
ATOM 711 C CA . ALA A 1 93 ? -4.077 -11.484 13.882 1.00 93.75 93 ALA A CA 1
ATOM 712 C C . ALA A 1 93 ? -2.652 -10.947 14.078 1.00 93.75 93 ALA A C 1
ATOM 714 O O . ALA A 1 93 ? -2.443 -9.863 14.613 1.00 93.75 93 ALA A O 1
ATOM 715 N N . ALA A 1 94 ? -1.646 -11.715 13.656 1.00 92.94 94 ALA A N 1
ATOM 716 C CA . ALA A 1 94 ? -0.250 -11.318 13.827 1.00 92.94 94 ALA A CA 1
ATOM 717 C C . ALA A 1 94 ? 0.097 -10.125 12.925 1.00 92.94 94 ALA A C 1
ATOM 719 O O . ALA A 1 94 ? -0.148 -10.169 11.717 1.00 92.94 94 ALA A O 1
ATOM 720 N N . ALA A 1 95 ? 0.718 -9.096 13.498 1.00 89.88 95 ALA A N 1
ATOM 721 C CA . ALA A 1 95 ? 1.292 -7.985 12.755 1.00 89.88 95 ALA A CA 1
ATOM 722 C C . ALA A 1 95 ? 2.791 -8.226 12.527 1.00 89.88 95 ALA A C 1
ATOM 724 O O . ALA A 1 95 ? 3.457 -8.933 13.286 1.00 89.88 95 ALA A O 1
ATOM 725 N N . ARG A 1 96 ? 3.334 -7.646 11.453 1.00 85.06 96 ARG A N 1
ATOM 726 C CA . ARG A 1 96 ? 4.788 -7.619 11.262 1.00 85.06 96 ARG A CA 1
ATOM 727 C C . ARG A 1 96 ? 5.387 -6.653 12.282 1.00 85.06 96 ARG A C 1
ATOM 729 O O . ARG A 1 96 ? 4.818 -5.589 12.502 1.00 85.06 96 ARG A O 1
ATOM 736 N N . SER A 1 97 ? 6.517 -7.025 12.874 1.00 80.75 97 SER A N 1
ATOM 737 C CA . SER A 1 97 ? 7.325 -6.090 13.659 1.00 80.75 97 SER A CA 1
ATOM 738 C C . SER A 1 97 ? 7.835 -4.961 12.764 1.00 80.75 97 SER A C 1
ATOM 740 O O . SER A 1 97 ? 8.081 -5.206 11.585 1.00 80.75 97 SER A O 1
ATOM 742 N N . GLY A 1 98 ? 7.939 -3.761 13.332 1.00 82.38 98 GLY A N 1
ATOM 743 C CA . GLY A 1 98 ? 8.353 -2.542 12.641 1.00 82.38 98 GLY A CA 1
ATOM 744 C C . GLY A 1 98 ? 7.681 -1.298 13.219 1.00 82.38 98 GLY A C 1
ATOM 745 O O . GLY A 1 98 ? 6.947 -1.417 14.205 1.00 82.38 98 GLY A O 1
ATOM 746 N N . PRO A 1 99 ? 7.877 -0.114 12.611 1.00 86.31 99 PRO A N 1
ATOM 747 C CA . PRO A 1 99 ? 7.175 1.102 12.989 1.00 86.31 99 PRO A CA 1
ATOM 748 C C . PRO A 1 99 ? 5.659 0.890 12.968 1.00 86.31 99 PRO A C 1
ATOM 750 O O . PRO A 1 99 ? 5.077 0.433 11.974 1.00 86.31 99 PRO A O 1
ATOM 753 N N . LEU A 1 100 ? 5.020 1.218 14.090 1.00 87.75 100 LEU A N 1
ATOM 754 C CA . LEU A 1 100 ? 3.609 0.935 14.331 1.00 87.75 100 LEU A CA 1
ATOM 755 C C . LEU A 1 100 ? 2.699 1.660 13.331 1.00 87.75 100 LEU A C 1
ATOM 757 O O . LEU A 1 100 ? 1.787 1.046 12.783 1.00 87.75 100 LEU A O 1
ATOM 761 N N . GLU A 1 101 ? 2.996 2.928 13.036 1.00 87.62 101 GLU A N 1
ATOM 762 C CA . GLU A 1 101 ? 2.243 3.756 12.084 1.00 87.62 101 GLU A CA 1
ATOM 763 C C . GLU A 1 101 ? 2.275 3.173 10.666 1.00 87.62 101 GLU A C 1
ATOM 765 O O . GLU A 1 101 ? 1.225 2.951 10.068 1.00 87.62 101 GLU A O 1
ATOM 770 N N . HIS A 1 102 ? 3.454 2.798 10.159 1.00 85.75 102 HIS A N 1
ATOM 771 C CA . HIS A 1 102 ? 3.584 2.150 8.848 1.00 85.75 102 HIS A CA 1
ATOM 772 C C . HIS A 1 102 ? 2.822 0.821 8.777 1.00 85.75 102 HIS A C 1
ATOM 774 O O . HIS A 1 102 ? 2.220 0.474 7.755 1.00 85.75 102 HIS A O 1
ATOM 780 N N . THR A 1 103 ? 2.844 0.048 9.865 1.00 89.38 103 THR A N 1
ATOM 781 C CA . THR A 1 103 ? 2.077 -1.196 9.945 1.00 89.38 103 THR A CA 1
ATOM 782 C C . THR A 1 103 ? 0.575 -0.929 9.959 1.00 89.38 103 THR A C 1
ATOM 784 O O . THR A 1 103 ? -0.151 -1.632 9.251 1.00 89.38 103 THR A O 1
ATOM 787 N N . LEU A 1 104 ? 0.121 0.085 10.698 1.00 92.81 104 LEU A N 1
ATOM 788 C CA . LEU A 1 104 ? -1.272 0.513 10.742 1.00 92.81 104 LEU A CA 1
ATOM 789 C C . LEU A 1 104 ? -1.768 0.951 9.366 1.00 92.81 104 LEU A C 1
ATOM 791 O O . LEU A 1 104 ? -2.786 0.435 8.916 1.00 92.81 104 LEU A O 1
ATOM 795 N N . GLU A 1 105 ? -1.053 1.846 8.680 1.00 90.88 105 GLU A N 1
ATOM 796 C CA . GLU A 1 105 ? -1.460 2.329 7.357 1.00 90.88 105 GLU A CA 1
ATOM 797 C C . GLU A 1 105 ? -1.583 1.183 6.355 1.00 90.88 105 GLU A C 1
ATOM 799 O O . GLU A 1 105 ? -2.621 1.020 5.714 1.00 90.88 105 GLU A O 1
ATOM 804 N N . ARG A 1 106 ? -0.564 0.318 6.279 1.00 88.25 106 ARG A N 1
ATOM 805 C CA . ARG A 1 106 ? -0.583 -0.847 5.386 1.00 88.25 106 ARG A CA 1
ATOM 806 C C . ARG A 1 106 ? -1.776 -1.763 5.655 1.00 88.25 106 ARG A C 1
ATOM 808 O O . ARG A 1 106 ? -2.362 -2.291 4.714 1.00 88.25 106 ARG A O 1
ATOM 815 N N . LEU A 1 107 ? -2.104 -2.012 6.923 1.00 91.81 107 LEU A N 1
ATOM 816 C CA . LEU A 1 107 ? -3.246 -2.853 7.282 1.00 91.81 107 LEU A CA 1
ATOM 817 C C . LEU A 1 107 ? -4.574 -2.150 6.979 1.00 91.81 107 LEU A C 1
ATOM 819 O O . LEU A 1 107 ? -5.482 -2.781 6.441 1.00 91.81 107 LEU A O 1
ATOM 823 N N . PHE A 1 108 ? -4.674 -0.853 7.262 1.00 93.94 108 PHE A N 1
ATOM 824 C CA . PHE A 1 108 ? -5.866 -0.055 6.995 1.00 93.94 108 PHE A CA 1
ATOM 825 C C . PHE A 1 108 ? -6.212 -0.037 5.503 1.00 93.94 108 PHE A C 1
ATOM 827 O O . PHE A 1 108 ? -7.305 -0.453 5.122 1.00 93.94 108 PHE A O 1
ATOM 834 N N . TYR A 1 109 ? -5.259 0.317 4.639 1.00 91.56 109 TYR A N 1
ATOM 835 C CA . TYR A 1 109 ? -5.478 0.352 3.190 1.00 91.56 109 TYR A CA 1
ATOM 836 C C . TYR A 1 109 ? -5.579 -1.029 2.543 1.00 91.56 109 TYR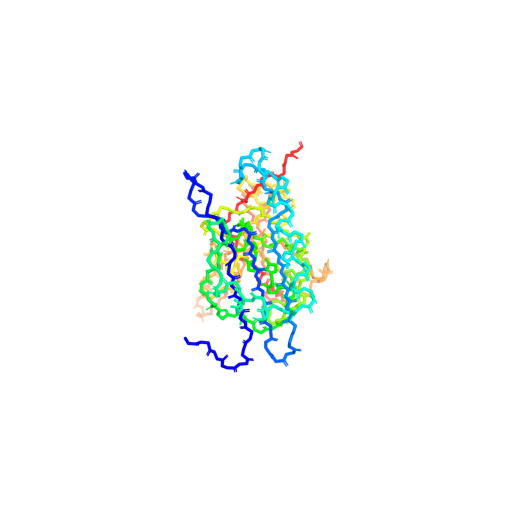 A C 1
ATOM 838 O O . TYR A 1 109 ? -5.992 -1.155 1.394 1.00 91.56 109 TYR A O 1
ATOM 846 N N . ARG A 1 110 ? -5.231 -2.098 3.261 1.00 88.94 110 ARG A N 1
ATOM 847 C CA . ARG A 1 110 ? -5.521 -3.457 2.804 1.00 88.94 110 ARG A CA 1
ATOM 848 C C . ARG A 1 110 ? -6.968 -3.852 3.083 1.00 88.94 110 ARG A C 1
ATOM 850 O O . ARG A 1 110 ? -7.576 -4.523 2.251 1.00 88.94 110 ARG A O 1
ATOM 857 N N . HIS A 1 111 ? -7.474 -3.518 4.269 1.00 91.25 111 HIS A N 1
ATOM 858 C CA . HIS A 1 111 ? -8.705 -4.105 4.796 1.00 91.25 111 HIS A CA 1
ATOM 859 C C . HIS A 1 111 ? -9.907 -3.157 4.768 1.00 91.25 111 HIS A C 1
ATOM 861 O O . HIS A 1 111 ? -10.993 -3.597 4.407 1.00 91.25 111 HIS A O 1
ATOM 867 N N . ALA A 1 112 ? -9.727 -1.883 5.122 1.00 91.94 112 ALA A N 1
ATOM 868 C CA . ALA A 1 112 ? -10.807 -0.898 5.189 1.00 91.94 112 ALA A CA 1
ATOM 869 C C . ALA A 1 112 ? -10.959 -0.115 3.874 1.00 91.94 112 ALA A C 1
ATOM 871 O O . ALA A 1 112 ? -12.066 0.014 3.350 1.00 91.94 112 ALA A O 1
ATOM 872 N N . GLU A 1 113 ? -9.839 0.339 3.301 1.00 91.44 113 GLU A N 1
ATOM 873 C CA . GLU A 1 113 ? -9.818 1.152 2.076 1.00 91.44 113 GLU A CA 1
ATOM 874 C C . GLU A 1 113 ? -8.822 0.608 1.037 1.00 91.44 113 GLU A C 1
ATOM 876 O O . GLU A 1 113 ? -7.747 1.183 0.857 1.00 91.44 113 GLU A O 1
ATOM 881 N N . PRO A 1 114 ? -9.166 -0.495 0.340 1.00 90.88 114 PRO A N 1
ATOM 882 C CA . PRO A 1 114 ? -8.322 -1.171 -0.649 1.00 90.88 114 PRO A CA 1
ATOM 883 C C . PRO A 1 114 ? -7.529 -0.226 -1.566 1.00 90.88 114 PRO A C 1
ATOM 885 O O . PRO A 1 114 ? -8.050 0.308 -2.545 1.00 90.88 114 PRO A O 1
ATOM 888 N N . SER A 1 115 ? -6.245 -0.044 -1.261 1.00 91.69 115 SER A N 1
ATOM 889 C CA . SER A 1 115 ? -5.351 0.884 -1.958 1.00 91.69 115 SER A CA 1
ATOM 890 C C . SER A 1 115 ? -3.935 0.323 -2.069 1.00 91.69 115 SER A C 1
ATOM 892 O O . SER A 1 115 ? -3.517 -0.530 -1.288 1.00 91.69 115 SER A O 1
ATOM 894 N N . LEU A 1 116 ? -3.183 0.802 -3.059 1.00 91.31 116 LEU A N 1
ATOM 895 C CA . LEU A 1 116 ? -1.764 0.493 -3.234 1.00 91.31 116 LEU A CA 1
ATOM 896 C C . LEU A 1 116 ? -0.896 1.700 -2.860 1.00 91.31 116 LEU A C 1
ATOM 898 O O . LEU A 1 116 ? -1.293 2.832 -3.146 1.00 91.31 116 LEU A O 1
ATOM 902 N N . PRO A 1 117 ? 0.299 1.480 -2.285 1.00 90.75 117 PRO A N 1
ATOM 903 C CA . PRO A 1 117 ? 1.200 2.572 -1.950 1.00 90.75 117 PRO A CA 1
ATOM 904 C C . PRO A 1 117 ? 1.725 3.242 -3.224 1.00 90.75 117 PRO A C 1
ATOM 906 O O . PRO A 1 117 ? 2.157 2.562 -4.162 1.00 90.75 117 PRO A O 1
ATOM 909 N N . VAL A 1 118 ? 1.697 4.573 -3.243 1.00 90.75 118 VAL A N 1
ATOM 910 C CA . VAL A 1 118 ? 2.294 5.398 -4.296 1.00 90.75 118 VAL A CA 1
ATOM 911 C C . VAL A 1 118 ? 3.716 5.745 -3.888 1.00 90.75 118 VAL A C 1
ATOM 913 O O . VAL A 1 118 ? 3.953 6.304 -2.816 1.00 90.75 118 VAL A O 1
ATOM 916 N N . TRP A 1 119 ? 4.666 5.405 -4.750 1.00 88.31 119 TRP A N 1
ATOM 917 C CA . TRP A 1 119 ? 6.083 5.663 -4.548 1.00 88.31 119 TRP A CA 1
ATOM 918 C C . TRP A 1 119 ? 6.633 6.570 -5.635 1.00 88.31 119 TRP A C 1
ATOM 920 O O . TRP A 1 119 ? 6.355 6.386 -6.825 1.00 88.31 119 TRP A O 1
ATOM 930 N N . SER A 1 120 ? 7.515 7.477 -5.220 1.00 82.75 120 SER A N 1
ATOM 931 C CA . SER A 1 120 ? 8.372 8.193 -6.154 1.00 82.75 120 SER A CA 1
ATOM 932 C C . SER A 1 120 ? 9.316 7.208 -6.853 1.00 82.75 120 SER A C 1
ATOM 934 O O . SER A 1 120 ? 9.732 6.192 -6.284 1.00 82.75 120 SER A O 1
ATOM 936 N N . LEU A 1 121 ? 9.717 7.507 -8.090 1.00 76.56 121 LEU A N 1
ATOM 937 C CA . LEU A 1 121 ? 10.678 6.661 -8.810 1.00 76.56 121 LEU A CA 1
ATOM 938 C C . LEU A 1 121 ? 12.019 6.550 -8.066 1.00 76.56 121 LEU A C 1
ATOM 940 O O . LEU A 1 121 ? 12.655 5.499 -8.091 1.00 76.56 121 LEU A O 1
ATOM 944 N N . ARG A 1 122 ? 12.414 7.607 -7.343 1.00 68.19 122 ARG A N 1
ATOM 945 C CA . ARG A 1 122 ? 13.604 7.614 -6.482 1.00 68.19 122 ARG A CA 1
ATOM 946 C C . ARG A 1 122 ? 13.434 6.704 -5.264 1.00 68.19 122 ARG A C 1
ATOM 948 O O . ARG A 1 122 ? 14.347 5.949 -4.947 1.00 68.19 122 ARG A O 1
ATOM 955 N N . ALA A 1 123 ? 12.286 6.776 -4.596 1.00 63.28 123 ALA A N 1
ATOM 956 C CA . ALA A 1 123 ? 11.929 5.892 -3.488 1.00 63.28 123 ALA A CA 1
ATOM 957 C C . ALA A 1 123 ? 11.993 4.422 -3.926 1.00 63.28 123 ALA A C 1
ATOM 959 O O . ALA A 1 123 ? 12.533 3.575 -3.218 1.00 63.28 123 ALA A O 1
ATOM 960 N N . ALA A 1 124 ? 11.528 4.140 -5.144 1.00 62.69 124 ALA A N 1
ATOM 961 C CA . ALA A 1 124 ? 11.586 2.805 -5.702 1.00 62.69 124 ALA A CA 1
ATOM 962 C C . ALA A 1 124 ? 13.025 2.365 -6.071 1.00 62.69 124 ALA A C 1
ATOM 964 O O . ALA A 1 124 ? 13.423 1.221 -5.861 1.00 62.69 124 ALA A O 1
ATOM 965 N N . ALA A 1 125 ? 13.856 3.277 -6.563 1.00 56.19 125 ALA A N 1
ATOM 966 C CA . ALA A 1 125 ? 15.265 3.017 -6.867 1.00 56.19 125 ALA A CA 1
ATOM 967 C C . ALA A 1 125 ? 16.146 2.767 -5.618 1.00 56.19 125 ALA A C 1
ATOM 969 O O . ALA A 1 125 ? 16.997 1.874 -5.608 1.00 56.19 125 ALA A O 1
ATOM 970 N N . GLY A 1 126 ? 15.923 3.522 -4.536 1.00 52.00 126 GLY A N 1
ATOM 971 C CA . GLY A 1 126 ? 16.879 3.724 -3.437 1.00 52.00 126 GLY A CA 1
ATOM 972 C C . GLY A 1 126 ? 17.221 2.526 -2.544 1.00 52.00 126 GLY A C 1
ATOM 973 O O . GLY A 1 126 ? 18.164 2.615 -1.761 1.00 52.00 126 GLY A O 1
ATOM 974 N N . GLY A 1 127 ? 16.531 1.387 -2.649 1.00 50.78 127 GLY A N 1
ATOM 975 C CA . GLY A 1 127 ? 16.853 0.238 -1.799 1.00 50.78 127 GLY A CA 1
ATOM 976 C C . GLY A 1 127 ? 15.655 -0.556 -1.321 1.00 50.78 127 GLY A C 1
ATOM 977 O O . GLY A 1 127 ? 15.407 -0.640 -0.126 1.00 50.78 127 GLY A O 1
ATOM 978 N N . PHE A 1 128 ? 14.983 -1.256 -2.231 1.00 47.00 128 PHE A N 1
ATOM 979 C CA . PHE A 1 128 ? 14.166 -2.396 -1.825 1.00 47.00 128 PHE A CA 1
ATOM 980 C C . PHE A 1 128 ? 15.059 -3.484 -1.226 1.00 47.00 128 PHE A C 1
ATOM 982 O O . PHE A 1 128 ? 15.848 -4.097 -1.948 1.00 47.00 128 PHE A O 1
ATOM 989 N N . GLY A 1 129 ? 14.963 -3.681 0.090 1.00 42.91 129 GLY A N 1
ATOM 990 C CA . GLY A 1 129 ? 15.719 -4.703 0.821 1.00 42.91 129 GLY A CA 1
ATOM 991 C C . GLY A 1 129 ? 16.234 -4.278 2.198 1.00 42.91 129 GLY A C 1
ATOM 992 O O . GLY A 1 129 ? 16.722 -5.133 2.932 1.00 42.91 129 GLY A O 1
ATOM 993 N N . ARG A 1 130 ? 16.117 -2.999 2.572 1.00 37.88 130 ARG A N 1
ATOM 994 C CA . ARG A 1 130 ? 16.132 -2.591 3.980 1.00 37.88 130 ARG A CA 1
ATOM 995 C C . ARG A 1 130 ? 14.697 -2.262 4.347 1.00 37.88 130 ARG A C 1
ATOM 997 O O . ARG A 1 130 ? 14.116 -1.348 3.773 1.00 37.88 130 ARG A O 1
ATOM 1004 N N . ASP A 1 131 ? 14.111 -3.110 5.177 1.00 43.84 131 ASP A N 1
ATOM 1005 C CA . ASP A 1 131 ? 12.832 -2.841 5.812 1.00 43.84 131 ASP A CA 1
ATOM 1006 C C . ASP A 1 131 ? 12.832 -1.396 6.370 1.00 43.84 131 ASP A C 1
ATOM 1008 O O . ASP A 1 131 ? 13.811 -0.979 6.984 1.00 43.84 131 ASP A O 1
ATOM 1012 N N . GLU A 1 132 ? 11.741 -0.670 6.086 1.00 46.59 132 GLU A N 1
ATOM 1013 C CA . GLU A 1 132 ? 11.106 0.358 6.942 1.00 46.59 132 GLU A CA 1
ATOM 1014 C C . GLU A 1 132 ? 11.112 1.860 6.592 1.00 46.59 132 GLU A C 1
ATOM 1016 O O . GLU A 1 132 ? 10.221 2.526 7.104 1.00 46.59 132 GLU A O 1
ATOM 1021 N N . ASP A 1 133 ? 11.898 2.393 5.646 1.00 50.94 133 ASP A N 1
ATOM 1022 C CA . ASP A 1 133 ? 11.975 3.872 5.476 1.00 50.94 133 ASP A CA 1
ATOM 1023 C C . ASP A 1 133 ? 11.708 4.409 4.055 1.00 50.94 133 ASP A C 1
ATOM 1025 O O . ASP A 1 133 ? 12.292 5.409 3.630 1.00 50.94 133 ASP A O 1
ATOM 1029 N N . VAL A 1 134 ? 10.850 3.757 3.265 1.00 59.09 134 VAL A N 1
ATOM 1030 C CA . VAL A 1 134 ? 10.386 4.371 2.009 1.00 59.09 134 VAL A CA 1
ATOM 1031 C C . VAL A 1 134 ? 9.094 5.129 2.282 1.00 59.09 134 VAL A C 1
ATOM 1033 O O . VAL A 1 134 ? 8.021 4.524 2.288 1.00 59.09 134 VAL A O 1
ATOM 1036 N N . GLU A 1 135 ? 9.206 6.444 2.492 1.00 62.22 135 GLU A N 1
ATOM 1037 C CA . GLU A 1 135 ? 8.048 7.335 2.603 1.00 62.22 135 GLU A CA 1
ATOM 1038 C C . GLU A 1 135 ? 7.162 7.187 1.357 1.00 62.22 135 GLU A C 1
ATOM 1040 O O . GLU A 1 135 ? 7.597 7.377 0.214 1.00 62.22 135 GLU A O 1
ATOM 1045 N N . THR A 1 136 ? 5.908 6.793 1.576 1.00 73.12 136 THR A N 1
ATOM 1046 C CA . THR A 1 136 ? 4.889 6.769 0.529 1.00 73.12 136 THR A CA 1
ATOM 1047 C C . THR A 1 136 ? 4.451 8.196 0.228 1.00 73.12 136 THR A C 1
ATOM 1049 O O . THR A 1 136 ? 4.111 8.935 1.146 1.00 73.12 136 THR A O 1
ATOM 1052 N N . GLU A 1 137 ? 4.365 8.567 -1.050 1.00 83.44 137 GLU A N 1
ATOM 1053 C CA . GLU A 1 137 ? 3.777 9.855 -1.459 1.00 83.44 137 GLU A CA 1
ATOM 1054 C C . GLU A 1 137 ? 2.253 9.883 -1.245 1.00 83.44 137 GLU A C 1
ATOM 1056 O O . GLU A 1 137 ? 1.619 10.933 -1.306 1.00 83.44 137 GLU A O 1
ATOM 1061 N N . GLY A 1 138 ? 1.660 8.713 -1.007 1.00 87.00 138 GLY A N 1
ATOM 1062 C CA . GLY A 1 138 ? 0.255 8.533 -0.692 1.00 87.00 138 GLY A CA 1
ATOM 1063 C C . GLY A 1 138 ? -0.211 7.122 -1.024 1.00 87.00 138 GLY A C 1
ATOM 1064 O O . GLY A 1 138 ? 0.588 6.203 -1.218 1.00 87.00 138 GLY A O 1
ATOM 1065 N N . TRP A 1 139 ? -1.526 6.968 -1.133 1.00 89.81 139 TRP A N 1
ATOM 1066 C CA . TRP A 1 139 ? -2.187 5.704 -1.435 1.00 89.81 139 TRP A CA 1
ATOM 1067 C C . TRP A 1 139 ? -3.148 5.897 -2.608 1.00 89.81 139 TRP A C 1
ATOM 1069 O O . TRP A 1 139 ? -3.881 6.882 -2.678 1.00 89.81 139 TRP A O 1
ATOM 1079 N N . ALA A 1 140 ? -3.113 4.977 -3.569 1.00 90.88 140 ALA A N 1
ATOM 1080 C CA . ALA A 1 140 ? -3.977 5.007 -4.740 1.00 90.88 140 ALA A CA 1
ATOM 1081 C C . ALA A 1 140 ? -5.062 3.931 -4.610 1.00 90.88 140 ALA A C 1
ATOM 1083 O O . ALA A 1 140 ? -4.698 2.753 -4.500 1.00 90.88 140 ALA A O 1
ATOM 1084 N N . PRO A 1 141 ? -6.360 4.293 -4.684 1.00 91.00 141 PRO A N 1
ATOM 1085 C CA . PRO A 1 141 ? -7.448 3.325 -4.670 1.00 91.00 141 PRO A CA 1
ATOM 1086 C C . PRO A 1 141 ? -7.219 2.239 -5.713 1.00 91.00 141 PRO A C 1
ATOM 1088 O O . PRO A 1 141 ? -6.946 2.525 -6.883 1.00 91.00 141 PRO A O 1
ATOM 1091 N N . ALA A 1 142 ? -7.308 0.988 -5.279 1.00 88.75 142 ALA A N 1
ATOM 1092 C CA . ALA A 1 142 ? -6.994 -0.160 -6.103 1.00 88.75 142 ALA A CA 1
ATOM 1093 C C . ALA A 1 142 ? -8.148 -1.163 -6.075 1.00 88.75 142 ALA A C 1
ATOM 1095 O O . ALA A 1 142 ? -8.775 -1.379 -5.037 1.00 88.75 142 ALA A O 1
ATOM 1096 N N . PRO A 1 143 ? -8.438 -1.824 -7.205 1.00 83.88 143 PRO A N 1
ATOM 1097 C CA . PRO A 1 143 ? -9.464 -2.848 -7.217 1.00 83.88 143 PRO A CA 1
ATOM 1098 C C . PRO A 1 143 ? -9.077 -3.997 -6.263 1.00 83.88 143 PRO A C 1
ATOM 1100 O O . PRO A 1 143 ? -7.883 -4.280 -6.100 1.00 83.88 143 PRO A O 1
ATOM 1103 N N . PRO A 1 144 ? -10.057 -4.716 -5.678 1.00 76.62 144 PRO A N 1
ATOM 1104 C CA . PRO A 1 144 ? -9.800 -5.694 -4.614 1.00 76.62 144 PRO A CA 1
ATOM 1105 C C . PRO A 1 144 ? -8.750 -6.761 -4.958 1.00 76.62 144 PRO A C 1
ATOM 1107 O O . PRO A 1 144 ? -7.977 -7.184 -4.103 1.00 76.62 144 PRO A O 1
ATOM 1110 N N . HIS A 1 145 ? -8.667 -7.163 -6.231 1.00 82.06 145 HIS A N 1
ATOM 1111 C CA . HIS A 1 145 ? -7.700 -8.161 -6.699 1.00 82.06 145 HIS A CA 1
ATOM 1112 C C . HIS A 1 145 ? -6.231 -7.687 -6.665 1.00 82.06 145 HIS A C 1
ATOM 1114 O O . HIS A 1 145 ? -5.326 -8.520 -6.741 1.00 82.06 145 HIS A O 1
ATOM 1120 N N . LEU A 1 146 ? -5.982 -6.375 -6.566 1.00 86.00 146 LEU A N 1
ATOM 1121 C CA . LEU A 1 146 ? -4.642 -5.795 -6.443 1.00 86.00 146 LEU A CA 1
ATOM 1122 C C . LEU A 1 146 ? -4.308 -5.390 -5.007 1.00 86.00 146 LEU A C 1
ATOM 1124 O O . LEU A 1 146 ? -3.202 -5.667 -4.557 1.00 86.00 146 LEU A O 1
ATOM 1128 N N . ALA A 1 147 ? -5.241 -4.758 -4.289 1.00 78.31 147 ALA A N 1
ATOM 1129 C CA . ALA A 1 147 ? -4.988 -4.179 -2.964 1.00 78.31 147 ALA A CA 1
ATOM 1130 C C . ALA A 1 147 ? -4.541 -5.209 -1.908 1.00 78.31 147 ALA A C 1
ATOM 1132 O O . ALA A 1 147 ? -3.828 -4.883 -0.964 1.00 78.31 147 ALA A O 1
ATOM 1133 N N . ALA A 1 148 ? -4.900 -6.483 -2.087 1.00 74.50 148 ALA A N 1
ATOM 1134 C CA . ALA A 1 148 ? -4.499 -7.559 -1.183 1.00 74.50 148 ALA A CA 1
ATOM 1135 C C . ALA A 1 148 ? -3.007 -7.955 -1.285 1.00 74.50 148 ALA A C 1
ATOM 1137 O O . ALA A 1 148 ? -2.568 -8.874 -0.590 1.00 74.50 148 ALA A O 1
ATOM 1138 N N . ARG A 1 149 ? -2.225 -7.330 -2.176 1.00 81.31 149 ARG A N 1
ATOM 1139 C CA . ARG A 1 149 ? -0.892 -7.801 -2.566 1.00 81.31 149 ARG A CA 1
ATOM 1140 C C . ARG A 1 149 ? 0.246 -6.893 -2.092 1.00 81.31 149 ARG A C 1
ATOM 1142 O O . ARG A 1 149 ? 0.448 -5.803 -2.611 1.00 81.31 149 ARG A O 1
ATOM 1149 N N . ASP A 1 150 ? 1.082 -7.424 -1.198 1.00 80.81 150 ASP A N 1
ATOM 1150 C CA . ASP A 1 150 ? 2.277 -6.743 -0.654 1.00 80.81 150 ASP A CA 1
ATOM 1151 C C . ASP A 1 150 ? 3.446 -6.607 -1.638 1.00 80.81 150 ASP A C 1
ATOM 1153 O O . ASP A 1 150 ? 4.430 -5.901 -1.376 1.00 80.81 150 ASP A O 1
ATOM 1157 N N . ASP A 1 151 ? 3.376 -7.340 -2.749 1.00 88.38 151 ASP A N 1
ATOM 1158 C CA . ASP A 1 151 ? 4.350 -7.281 -3.828 1.00 88.38 151 ASP A CA 1
ATOM 1159 C C . ASP A 1 151 ? 4.026 -6.193 -4.851 1.00 88.38 151 ASP A C 1
ATOM 1161 O O . ASP A 1 151 ? 4.778 -6.065 -5.809 1.00 88.38 151 ASP A O 1
ATOM 1165 N N . LEU A 1 152 ? 2.957 -5.412 -4.672 1.00 92.50 152 LEU A N 1
ATOM 1166 C CA . LEU A 1 152 ? 2.561 -4.360 -5.603 1.00 92.50 152 LEU A CA 1
ATOM 1167 C C . LEU A 1 152 ? 2.809 -2.957 -5.045 1.00 92.50 152 LEU A C 1
ATOM 1169 O O . LEU A 1 152 ? 2.726 -2.716 -3.844 1.00 92.50 152 LEU A O 1
ATOM 1173 N N . PHE A 1 153 ? 3.090 -2.031 -5.953 1.00 92.50 153 PHE A N 1
ATOM 1174 C CA . PHE A 1 153 ? 3.164 -0.601 -5.691 1.00 92.50 153 PHE A CA 1
ATOM 1175 C C . PHE A 1 153 ? 2.753 0.176 -6.935 1.00 92.50 153 PHE A C 1
ATOM 1177 O O . PHE A 1 153 ? 2.576 -0.391 -8.017 1.00 92.50 153 PHE A O 1
ATOM 1184 N N . VAL A 1 154 ? 2.600 1.481 -6.773 1.00 93.81 154 VAL A N 1
ATOM 1185 C CA . VAL A 1 154 ? 2.180 2.386 -7.829 1.00 93.81 154 VAL A CA 1
ATOM 1186 C C . VAL A 1 154 ? 3.221 3.481 -8.019 1.00 93.81 154 VAL A C 1
ATOM 1188 O O . VAL A 1 154 ? 3.773 3.982 -7.046 1.00 93.81 154 VAL A O 1
ATOM 1191 N N . ALA A 1 155 ? 3.481 3.865 -9.267 1.00 92.31 155 ALA A N 1
ATOM 1192 C CA . ALA A 1 155 ? 4.325 5.013 -9.583 1.00 92.31 155 ALA A CA 1
ATOM 1193 C C . ALA A 1 155 ? 3.806 5.761 -10.816 1.00 92.31 155 ALA A C 1
ATOM 1195 O O . ALA A 1 155 ? 3.177 5.173 -11.705 1.00 92.31 155 ALA A O 1
ATOM 1196 N N . HIS A 1 156 ? 4.081 7.063 -10.863 1.00 90.75 156 HIS A N 1
ATOM 1197 C CA . HIS A 1 156 ? 3.814 7.894 -12.030 1.00 90.75 156 HIS A CA 1
ATOM 1198 C C . HIS A 1 156 ? 4.811 7.578 -13.149 1.00 90.75 156 HIS A C 1
ATOM 1200 O O . HIS A 1 156 ? 6.018 7.486 -12.918 1.00 90.75 156 HIS A O 1
ATOM 1206 N N . VAL A 1 157 ? 4.295 7.405 -14.366 1.00 90.31 157 VAL A N 1
ATOM 1207 C CA . VAL A 1 157 ? 5.097 7.218 -15.576 1.00 90.31 157 VAL A CA 1
ATOM 1208 C C . VAL A 1 157 ? 4.929 8.435 -16.469 1.00 90.31 157 VAL A C 1
ATOM 1210 O O . VAL A 1 157 ? 3.828 8.738 -16.923 1.00 90.31 157 VAL A O 1
ATOM 1213 N N . GLU A 1 158 ? 6.039 9.108 -16.744 1.00 89.81 158 GLU A N 1
ATOM 1214 C CA . GLU A 1 158 ? 6.105 10.246 -17.655 1.00 89.81 158 GLU A CA 1
ATOM 1215 C C . GLU A 1 158 ? 6.836 9.875 -18.949 1.00 89.81 158 GLU A C 1
ATOM 1217 O O . GLU A 1 158 ? 7.751 9.044 -18.960 1.00 89.81 158 GLU A O 1
ATOM 1222 N N . GLY A 1 159 ? 6.433 10.519 -20.043 1.00 88.19 159 GLY A N 1
ATOM 1223 C CA . GLY A 1 159 ? 6.963 10.284 -21.380 1.00 88.19 159 GLY A CA 1
ATOM 1224 C C . GLY A 1 159 ? 6.118 9.305 -22.194 1.00 88.19 159 GLY A C 1
ATOM 1225 O O . GLY A 1 159 ? 5.379 8.477 -21.669 1.00 88.19 159 GLY A O 1
ATOM 1226 N N . ASP A 1 160 ? 6.251 9.393 -23.512 1.00 92.94 160 ASP A N 1
ATOM 1227 C CA . ASP A 1 160 ? 5.425 8.687 -24.496 1.00 92.94 160 ASP A CA 1
ATOM 1228 C C . ASP A 1 160 ? 6.137 7.475 -25.123 1.00 92.94 160 ASP A C 1
ATOM 1230 O O . ASP A 1 160 ? 5.595 6.825 -26.012 1.00 92.94 160 ASP A O 1
ATOM 1234 N N . SER A 1 161 ? 7.343 7.107 -24.670 1.00 92.75 161 SER A N 1
ATOM 1235 C CA . SER A 1 161 ? 8.107 5.980 -25.251 1.00 92.75 161 SER A CA 1
ATOM 1236 C C . SER A 1 161 ? 7.409 4.614 -25.154 1.00 92.75 161 SER A C 1
ATOM 1238 O O . SER A 1 161 ? 7.761 3.676 -25.873 1.00 92.75 161 SER A O 1
ATOM 1240 N N . MET A 1 162 ? 6.411 4.498 -24.279 1.00 96.25 162 MET A N 1
ATOM 1241 C CA . MET A 1 162 ? 5.623 3.284 -24.067 1.00 96.25 162 MET A CA 1
ATOM 1242 C C . MET A 1 162 ? 4.182 3.402 -24.592 1.00 96.25 162 MET A C 1
ATOM 1244 O O . MET A 1 162 ? 3.369 2.511 -24.350 1.00 96.25 162 MET A O 1
ATOM 1248 N N . GLU A 1 163 ? 3.864 4.462 -25.338 1.00 95.25 163 GLU A N 1
ATOM 1249 C CA . GLU A 1 163 ? 2.569 4.607 -26.006 1.00 95.25 163 GLU A CA 1
ATOM 1250 C C . GLU A 1 163 ? 2.378 3.590 -27.147 1.00 95.25 163 GLU A C 1
ATOM 1252 O O . GLU A 1 163 ? 3.354 3.190 -27.788 1.00 95.25 163 GLU A O 1
ATOM 1257 N N . PRO A 1 164 ? 1.126 3.183 -27.442 1.00 93.50 164 PRO A N 1
ATOM 1258 C CA . PRO A 1 164 ? -0.123 3.638 -26.812 1.00 93.50 164 PRO A CA 1
ATOM 1259 C C . PRO A 1 164 ? -0.483 2.904 -25.508 1.00 93.50 164 PRO A C 1
ATOM 1261 O O . PRO A 1 164 ? -1.390 3.337 -24.803 1.00 93.50 164 PRO A O 1
ATOM 1264 N N . ASP A 1 165 ? 0.210 1.812 -25.180 1.00 94.06 165 ASP A N 1
ATOM 1265 C CA . ASP A 1 165 ? -0.171 0.915 -24.080 1.00 94.06 165 ASP A CA 1
ATOM 1266 C C . ASP A 1 165 ? 0.021 1.552 -22.693 1.00 94.06 165 ASP A C 1
ATOM 1268 O O . ASP A 1 165 ? -0.721 1.249 -21.757 1.00 94.06 165 ASP A O 1
ATOM 1272 N N . ILE A 1 166 ? 1.009 2.441 -22.555 1.00 94.88 166 ILE A N 1
ATOM 1273 C 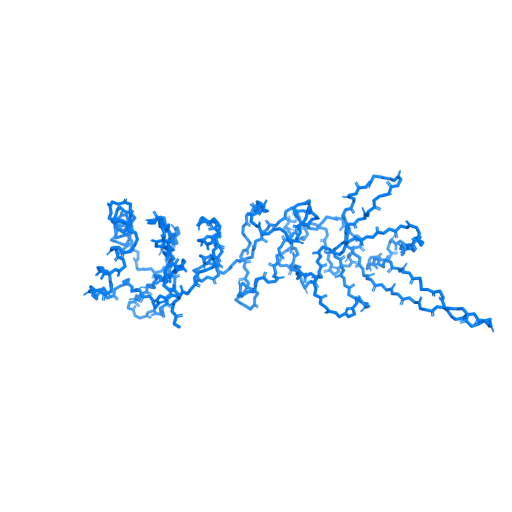CA . ILE A 1 166 ? 1.257 3.225 -21.342 1.00 94.88 166 ILE A CA 1
ATOM 1274 C C . ILE A 1 166 ? 1.369 4.703 -21.740 1.00 94.88 166 ILE A C 1
ATOM 1276 O O . ILE A 1 166 ? 2.455 5.151 -22.117 1.00 94.88 166 ILE A O 1
ATOM 1280 N N . PRO A 1 167 ? 0.258 5.458 -21.690 1.00 94.31 167 PRO A N 1
ATOM 1281 C CA . PRO A 1 167 ? 0.260 6.890 -21.974 1.00 94.31 167 PRO A CA 1
ATOM 1282 C C . PRO A 1 167 ? 1.086 7.696 -20.977 1.00 94.31 167 PRO A C 1
ATOM 1284 O O . PRO A 1 167 ? 1.146 7.350 -19.792 1.00 94.31 167 PRO A O 1
ATOM 1287 N N . SER A 1 168 ? 1.661 8.807 -21.435 1.00 92.19 168 SER A N 1
ATOM 1288 C CA . SER A 1 168 ? 2.354 9.742 -20.545 1.00 92.19 168 SER A CA 1
ATOM 1289 C C . SER A 1 168 ? 1.419 10.261 -19.442 1.00 92.19 168 SER A C 1
ATOM 1291 O O . SER A 1 168 ? 0.252 10.553 -19.693 1.00 92.19 168 SER A O 1
ATOM 1293 N N . GLY A 1 169 ? 1.925 10.375 -18.212 1.00 90.00 169 GLY A N 1
ATOM 1294 C CA . GLY A 1 169 ? 1.150 10.790 -17.035 1.00 90.00 169 GLY A CA 1
ATOM 1295 C C . GLY A 1 169 ? 0.335 9.660 -16.396 1.00 90.00 169 GLY A C 1
ATOM 1296 O O . GLY A 1 169 ? -0.398 9.885 -15.430 1.00 90.00 169 GLY A O 1
ATOM 1297 N N . SER A 1 170 ? 0.446 8.429 -16.907 1.00 92.94 170 SER A N 1
ATOM 1298 C CA . SER A 1 170 ? -0.260 7.278 -16.344 1.00 92.94 170 SER A CA 1
ATOM 1299 C C . SER A 1 170 ? 0.242 6.929 -14.951 1.00 92.94 170 SER A C 1
ATOM 1301 O O . SER A 1 170 ? 1.445 6.865 -14.685 1.00 92.94 170 SER A O 1
ATOM 1303 N N . LEU A 1 171 ? -0.700 6.591 -14.078 1.00 93.25 171 LEU A N 1
ATOM 1304 C CA . LEU A 1 171 ? -0.409 5.976 -12.798 1.00 93.25 171 LEU A CA 1
ATOM 1305 C C . LEU A 1 171 ? -0.367 4.457 -12.994 1.00 93.25 171 LEU A C 1
ATOM 1307 O O . LEU A 1 171 ? -1.391 3.840 -13.296 1.00 93.25 171 LEU A O 1
ATOM 1311 N N . CYS A 1 172 ? 0.814 3.857 -12.875 1.00 95.06 172 CYS A N 1
ATOM 1312 C CA . CYS A 1 172 ? 1.045 2.462 -13.246 1.00 95.06 172 CYS A CA 1
ATOM 1313 C C . CYS A 1 172 ? 1.274 1.579 -12.022 1.00 95.06 172 CYS A C 1
ATOM 1315 O O . CYS A 1 172 ? 1.969 1.968 -11.086 1.00 95.06 172 CYS A O 1
ATOM 1317 N N . VAL A 1 173 ? 0.716 0.369 -12.061 1.00 95.38 173 VAL A N 1
ATOM 1318 C CA . VAL A 1 173 ? 0.944 -0.678 -11.064 1.00 95.38 173 VAL A CA 1
ATOM 1319 C C . VAL A 1 173 ? 2.173 -1.481 -11.458 1.00 95.38 173 VAL A C 1
ATOM 1321 O O . VAL A 1 173 ? 2.252 -2.023 -12.565 1.00 95.38 173 VAL A O 1
ATOM 1324 N N . PHE A 1 174 ? 3.092 -1.621 -10.515 1.00 95.12 174 PHE A N 1
ATOM 1325 C CA . PHE A 1 174 ? 4.291 -2.426 -10.641 1.00 95.12 174 PHE A CA 1
ATOM 1326 C C . PHE A 1 174 ? 4.308 -3.512 -9.577 1.00 95.12 174 PHE A C 1
ATOM 1328 O O . PHE A 1 174 ? 3.884 -3.312 -8.441 1.00 95.12 174 PHE A O 1
ATOM 1335 N N . ARG A 1 175 ? 4.830 -4.674 -9.953 1.00 93.38 175 ARG A N 1
ATOM 1336 C CA . ARG A 1 175 ? 5.183 -5.745 -9.035 1.00 93.38 175 ARG A CA 1
ATOM 1337 C C . ARG A 1 175 ? 6.655 -5.638 -8.678 1.00 93.38 175 ARG A C 1
ATOM 1339 O O . ARG A 1 175 ? 7.487 -5.417 -9.555 1.00 93.38 175 ARG A O 1
ATOM 1346 N N . LYS A 1 176 ? 6.993 -5.862 -7.414 1.00 90.44 176 LYS A N 1
ATOM 1347 C CA . LYS A 1 176 ? 8.375 -6.006 -6.960 1.00 90.44 176 LYS A CA 1
ATOM 1348 C C . LYS A 1 176 ? 9.086 -7.097 -7.776 1.00 90.44 176 LYS A C 1
ATOM 1350 O O . LYS A 1 176 ? 8.463 -8.114 -8.096 1.00 90.44 176 LYS A O 1
ATOM 1355 N N . PRO A 1 177 ? 10.372 -6.916 -8.113 1.00 88.50 177 PRO A N 1
ATOM 1356 C CA . PRO A 1 177 ? 11.114 -7.895 -8.891 1.00 88.50 177 PRO A CA 1
ATOM 1357 C C . PRO A 1 177 ? 11.117 -9.245 -8.169 1.00 88.50 177 PRO A C 1
ATOM 1359 O O . PRO A 1 177 ? 11.453 -9.327 -6.988 1.00 88.50 177 PRO A O 1
ATOM 1362 N N . GLY A 1 178 ? 10.728 -10.298 -8.883 1.00 83.62 178 GLY A N 1
ATOM 1363 C CA . GLY A 1 178 ? 10.736 -11.671 -8.385 1.00 83.62 178 GLY A CA 1
ATOM 1364 C C . GLY A 1 178 ? 11.749 -12.542 -9.124 1.00 83.62 178 GLY A C 1
ATOM 1365 O O . GLY A 1 178 ? 12.468 -12.090 -10.016 1.00 83.62 178 GLY A O 1
ATOM 1366 N N . GLY A 1 179 ? 11.788 -13.827 -8.774 1.00 80.69 179 GLY A N 1
ATOM 1367 C CA . GLY A 1 179 ? 12.506 -14.823 -9.567 1.00 80.69 179 GLY A CA 1
ATOM 1368 C C . GLY A 1 179 ? 11.827 -15.075 -10.919 1.00 80.69 179 GLY A C 1
ATOM 1369 O O . GLY A 1 179 ? 10.610 -14.955 -11.049 1.00 80.69 179 GLY A O 1
ATOM 1370 N N . GLY A 1 180 ? 12.610 -15.464 -11.927 1.00 86.56 180 GLY A N 1
ATOM 1371 C CA . GLY A 1 180 ? 12.110 -15.866 -13.244 1.00 86.56 180 GLY A CA 1
ATOM 1372 C C . GLY A 1 180 ? 12.745 -15.106 -14.405 1.00 86.56 180 GLY A C 1
ATOM 1373 O O . GLY A 1 180 ? 13.669 -14.312 -14.235 1.00 86.56 180 GLY A O 1
ATOM 1374 N N . THR A 1 181 ? 12.255 -15.380 -15.616 1.00 89.50 181 THR A N 1
ATOM 1375 C CA . THR A 1 181 ? 12.741 -14.708 -16.825 1.00 89.50 181 THR A CA 1
ATOM 1376 C C . THR A 1 181 ? 12.239 -13.270 -16.906 1.00 89.50 181 THR A C 1
ATOM 1378 O O . THR A 1 181 ? 11.082 -12.979 -16.601 1.00 89.50 181 THR A O 1
ATOM 1381 N N . ARG A 1 182 ? 13.117 -12.373 -17.357 1.00 93.75 182 ARG A N 1
ATOM 1382 C CA . ARG A 1 182 ? 12.788 -10.983 -17.698 1.00 93.75 182 ARG A CA 1
ATOM 1383 C C . ARG A 1 182 ? 12.301 -10.846 -19.143 1.00 93.75 182 ARG A C 1
ATOM 1385 O O . ARG A 1 182 ? 11.766 -9.807 -19.511 1.00 93.75 182 ARG A O 1
ATOM 1392 N N . GLN A 1 183 ? 12.486 -11.885 -19.959 1.00 95.19 183 GLN A N 1
ATOM 1393 C CA . GLN A 1 183 ? 12.260 -11.834 -21.399 1.00 95.19 183 GLN A CA 1
ATOM 1394 C C . GLN A 1 183 ? 10.831 -11.421 -21.753 1.00 95.19 183 GLN A C 1
ATOM 1396 O O . GLN A 1 183 ? 9.873 -12.075 -21.349 1.00 95.19 183 GLN A O 1
ATOM 1401 N N . GLY A 1 184 ? 10.707 -10.355 -22.544 1.00 94.81 184 GLY A N 1
ATOM 1402 C CA . GLY A 1 184 ? 9.437 -9.818 -23.029 1.00 94.81 184 GLY A CA 1
ATOM 1403 C C . GLY A 1 184 ? 8.645 -9.013 -21.997 1.00 94.81 184 GLY A C 1
ATOM 1404 O O . GLY A 1 184 ? 7.614 -8.444 -22.355 1.00 94.81 184 GLY A O 1
ATOM 1405 N N . LYS A 1 185 ? 9.099 -8.931 -20.739 1.00 96.50 185 LYS A N 1
ATOM 1406 C CA . LYS A 1 185 ? 8.420 -8.150 -19.698 1.00 96.50 185 LYS A CA 1
ATOM 1407 C C . LYS A 1 185 ? 8.686 -6.661 -19.879 1.00 96.50 185 LYS A C 1
ATOM 1409 O O . LYS A 1 185 ? 9.772 -6.265 -20.293 1.00 96.50 185 LYS A O 1
ATOM 1414 N N . ILE A 1 186 ? 7.711 -5.834 -19.513 1.00 97.12 186 ILE A N 1
ATOM 1415 C CA . ILE A 1 186 ? 7.914 -4.394 -19.348 1.00 97.12 186 ILE A CA 1
ATOM 1416 C C . ILE A 1 186 ? 8.448 -4.161 -17.936 1.00 97.12 186 ILE A C 1
ATOM 1418 O O . ILE A 1 186 ? 7.824 -4.573 -16.958 1.00 97.12 186 ILE A O 1
ATOM 1422 N N . LEU A 1 187 ? 9.619 -3.542 -17.837 1.00 95.50 187 LEU A N 1
ATOM 1423 C CA . LEU A 1 187 ? 10.339 -3.339 -16.588 1.00 95.50 187 LEU A CA 1
ATOM 1424 C C . LEU A 1 187 ? 10.545 -1.853 -16.337 1.00 95.50 187 LEU A C 1
ATOM 1426 O O . LEU A 1 187 ? 10.914 -1.115 -17.249 1.00 95.50 187 LEU A O 1
ATOM 1430 N N . LEU A 1 188 ? 10.354 -1.453 -15.085 1.00 93.50 188 LEU A N 1
ATOM 1431 C CA . LEU A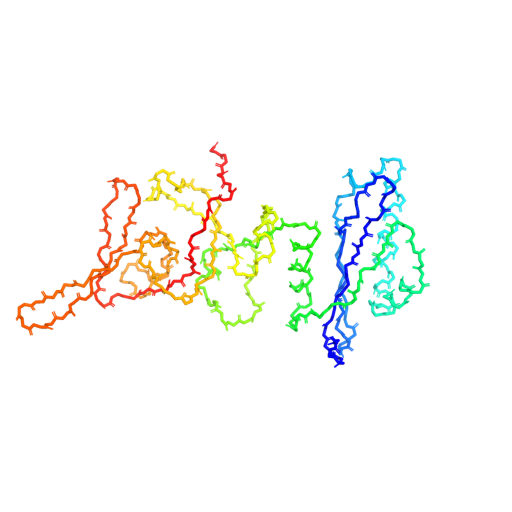 1 188 ? 10.887 -0.220 -14.532 1.00 93.50 188 LEU A CA 1
ATOM 1432 C C . LEU A 1 188 ? 12.314 -0.506 -14.058 1.00 93.50 188 LEU A C 1
ATOM 1434 O O . LEU A 1 188 ? 12.519 -1.387 -13.217 1.00 93.50 188 LEU A O 1
ATOM 1438 N N . VAL A 1 189 ? 13.294 0.197 -14.615 1.00 90.81 189 VAL A N 1
ATOM 1439 C CA . VAL A 1 189 ? 14.718 -0.019 -14.345 1.00 90.81 189 VAL A CA 1
ATOM 1440 C C . VAL A 1 189 ? 15.412 1.289 -13.994 1.00 90.81 189 VAL A C 1
ATOM 1442 O O . VAL A 1 189 ? 15.090 2.337 -14.546 1.00 90.81 189 VAL A O 1
ATOM 1445 N N . GLU A 1 190 ? 16.371 1.215 -13.082 1.00 88.00 190 GLU A N 1
ATOM 1446 C CA . GLU A 1 190 ? 17.321 2.284 -12.790 1.00 88.00 190 GLU A CA 1
ATOM 1447 C C . GLU A 1 190 ? 18.649 1.952 -13.460 1.00 88.00 190 GLU A C 1
ATOM 1449 O O . GLU A 1 190 ? 19.158 0.840 -13.314 1.00 88.00 190 GLU A O 1
ATOM 1454 N N . MET A 1 191 ? 19.216 2.916 -14.174 1.00 83.62 191 MET A N 1
ATOM 1455 C CA . MET A 1 191 ? 20.526 2.766 -14.794 1.00 83.62 191 MET A CA 1
ATOM 1456 C C . MET A 1 191 ? 21.638 3.095 -13.803 1.00 83.62 191 MET A C 1
ATOM 1458 O O . MET A 1 191 ? 21.677 4.189 -13.227 1.00 83.62 191 MET A O 1
ATOM 1462 N N . GLU A 1 192 ? 22.568 2.162 -13.636 1.00 77.81 192 GLU A N 1
ATOM 1463 C CA . GLU A 1 192 ? 23.727 2.329 -12.772 1.00 77.81 192 GLU A CA 1
ATOM 1464 C C . GLU A 1 192 ? 24.838 3.054 -13.544 1.00 77.81 192 GLU A C 1
ATOM 1466 O O . GLU A 1 192 ? 25.144 2.727 -14.687 1.00 77.81 192 GLU A O 1
ATOM 1471 N N . GLY A 1 193 ? 25.450 4.064 -12.920 1.00 61.34 193 GLY A N 1
ATOM 1472 C CA . GLY A 1 193 ? 26.757 4.569 -13.351 1.00 61.34 193 GLY A CA 1
ATOM 1473 C C . GLY A 1 193 ? 26.877 5.123 -14.778 1.00 61.34 193 GLY A C 1
ATOM 1474 O O . GLY A 1 193 ? 27.949 5.007 -15.364 1.00 61.34 193 GLY A O 1
ATOM 1475 N N . THR A 1 194 ? 25.849 5.759 -15.350 1.00 51.12 194 THR A N 1
ATOM 1476 C CA . THR A 1 194 ? 25.995 6.327 -16.703 1.00 51.12 194 THR A CA 1
ATOM 1477 C C . THR A 1 194 ? 26.868 7.592 -16.715 1.00 51.12 194 THR A C 1
ATOM 1479 O O . THR A 1 194 ? 26.782 8.456 -15.836 1.00 51.12 194 THR A O 1
ATOM 1482 N N . SER A 1 195 ? 27.648 7.766 -17.786 1.00 46.19 195 SER A N 1
ATOM 1483 C CA . SER A 1 195 ? 28.343 9.018 -18.146 1.00 46.19 195 SER A CA 1
ATOM 1484 C C . SER A 1 195 ? 27.381 10.170 -18.506 1.00 46.19 195 SER A C 1
ATOM 1486 O O . SER A 1 195 ? 27.812 11.306 -18.703 1.00 46.19 195 SER A O 1
ATOM 1488 N N . ARG A 1 196 ? 26.069 9.889 -18.550 1.00 43.72 196 ARG A N 1
ATOM 1489 C CA . ARG A 1 196 ? 24.955 10.831 -18.751 1.00 43.72 196 ARG A CA 1
ATOM 1490 C C . ARG A 1 196 ? 24.156 11.124 -17.470 1.00 43.72 196 ARG A C 1
ATOM 1492 O O . ARG A 1 196 ? 23.118 11.774 -17.548 1.00 43.72 196 ARG A O 1
ATOM 1499 N N . GLY A 1 197 ? 24.661 10.708 -16.307 1.00 41.41 197 GLY A N 1
ATOM 1500 C CA . GLY A 1 197 ? 24.010 10.867 -15.007 1.00 41.41 197 GLY A CA 1
ATOM 1501 C C . GLY A 1 197 ? 23.510 9.525 -14.480 1.00 41.41 197 GLY A C 1
ATOM 1502 O O . GLY A 1 197 ? 22.500 8.996 -14.942 1.00 41.41 197 GLY A O 1
ATOM 1503 N N . GLY A 1 198 ? 24.227 8.947 -13.515 1.00 48.12 198 GLY A N 1
ATOM 1504 C CA . GLY A 1 198 ? 23.740 7.786 -12.765 1.00 48.12 198 GLY A CA 1
ATOM 1505 C C . GLY A 1 198 ? 22.402 8.090 -12.077 1.00 48.12 198 GLY A C 1
ATOM 1506 O O . GLY A 1 198 ? 22.199 9.206 -11.599 1.00 48.12 198 GLY A O 1
ATOM 1507 N N . GLY A 1 199 ? 21.495 7.108 -12.042 1.00 60.72 199 GLY A N 1
ATOM 1508 C CA . GLY A 1 199 ? 20.190 7.229 -11.373 1.00 60.72 199 GLY A CA 1
ATOM 1509 C C . GLY A 1 199 ? 19.007 7.593 -12.279 1.00 60.72 199 GLY A C 1
ATOM 1510 O O . GLY A 1 199 ? 17.943 7.959 -11.783 1.00 60.72 199 GLY A O 1
ATOM 1511 N N . ALA A 1 200 ? 19.159 7.512 -13.606 1.00 77.38 200 ALA A N 1
ATOM 1512 C CA . ALA A 1 200 ? 18.029 7.658 -14.521 1.00 77.38 200 ALA A CA 1
ATOM 1513 C C . ALA A 1 200 ? 17.109 6.428 -14.434 1.00 77.38 200 ALA A C 1
ATOM 1515 O O . ALA A 1 200 ? 17.542 5.300 -14.682 1.00 77.38 200 ALA A O 1
ATOM 1516 N N . VAL A 1 201 ? 15.835 6.654 -14.108 1.00 85.50 201 VAL A N 1
ATOM 1517 C CA . VAL A 1 201 ? 14.801 5.614 -14.067 1.00 85.50 201 VAL A CA 1
ATOM 1518 C C . VAL A 1 201 ? 14.023 5.617 -15.381 1.00 85.50 201 VAL A C 1
ATOM 1520 O O . VAL A 1 201 ? 13.563 6.663 -15.834 1.00 85.50 201 VAL A O 1
ATOM 1523 N N . THR A 1 202 ? 13.863 4.453 -16.011 1.00 89.38 202 THR A N 1
ATOM 1524 C CA . THR A 1 202 ? 13.113 4.306 -17.264 1.00 89.38 202 THR A CA 1
ATOM 1525 C C . THR A 1 202 ? 12.247 3.054 -17.268 1.00 89.38 202 THR A C 1
ATOM 1527 O O . THR A 1 202 ? 12.529 2.076 -16.580 1.00 89.38 202 THR A O 1
ATOM 1530 N N . ILE A 1 203 ? 11.189 3.077 -18.074 1.00 93.50 203 ILE A N 1
ATOM 1531 C CA . ILE A 1 203 ? 10.322 1.931 -18.330 1.00 93.50 203 ILE A CA 1
ATOM 1532 C C . ILE A 1 203 ? 10.495 1.467 -19.777 1.00 93.50 203 ILE A C 1
ATOM 1534 O O . ILE A 1 203 ? 10.346 2.262 -20.709 1.00 93.50 203 ILE A O 1
ATOM 1538 N N . LYS A 1 204 ? 10.853 0.195 -19.974 1.00 94.94 204 LYS A N 1
ATOM 1539 C CA . LYS A 1 204 ? 11.081 -0.409 -21.300 1.00 94.94 204 LYS A CA 1
ATOM 1540 C C . LYS A 1 204 ? 10.722 -1.889 -21.302 1.00 94.94 204 LYS A C 1
ATOM 1542 O O . LYS A 1 204 ? 10.714 -2.540 -20.258 1.00 94.94 204 LYS A O 1
ATOM 1547 N N . ARG A 1 205 ? 10.432 -2.443 -22.480 1.00 96.56 205 ARG A N 1
ATOM 1548 C CA . ARG A 1 205 ? 10.317 -3.892 -22.656 1.00 96.56 205 ARG A CA 1
ATOM 1549 C C . ARG A 1 205 ? 11.713 -4.503 -22.713 1.00 96.56 205 ARG A C 1
ATOM 1551 O O . ARG A 1 205 ? 12.523 -4.137 -23.557 1.00 96.56 205 ARG A O 1
ATOM 1558 N N . TYR A 1 206 ? 11.984 -5.447 -21.823 1.00 95.56 206 TYR A N 1
ATOM 1559 C CA . TYR A 1 206 ? 13.253 -6.156 -21.775 1.00 95.56 206 TYR A CA 1
ATOM 1560 C C . TYR A 1 206 ? 13.293 -7.278 -22.810 1.00 95.56 206 TYR A C 1
ATOM 1562 O O . TYR A 1 206 ? 12.397 -8.129 -22.863 1.00 95.56 206 TYR A O 1
ATOM 1570 N N . ARG A 1 207 ? 14.380 -7.340 -23.577 1.00 94.56 207 ARG A N 1
ATOM 1571 C CA . ARG A 1 207 ? 14.672 -8.450 -24.478 1.00 94.56 207 ARG A CA 1
ATOM 1572 C C . ARG A 1 207 ? 16.156 -8.796 -24.441 1.00 94.56 207 ARG A C 1
ATOM 1574 O O . ARG A 1 207 ? 16.983 -7.947 -24.739 1.00 94.56 207 ARG A O 1
ATOM 1581 N N . SER A 1 208 ? 16.500 -10.049 -24.164 1.00 91.19 208 SER A N 1
ATOM 1582 C CA . SER A 1 208 ? 17.835 -10.587 -24.411 1.00 91.19 208 SER A CA 1
ATOM 1583 C C . SER A 1 208 ? 17.858 -11.476 -25.653 1.00 91.19 208 SER A C 1
ATOM 1585 O O . SER A 1 208 ? 16.877 -12.154 -25.999 1.00 91.19 208 SER A O 1
ATOM 1587 N N . ARG A 1 209 ? 18.977 -11.425 -26.377 1.00 86.69 209 ARG A N 1
ATOM 1588 C CA . ARG A 1 209 ? 19.289 -12.298 -27.511 1.00 86.69 209 ARG A CA 1
ATOM 1589 C C . ARG A 1 209 ? 20.661 -12.912 -27.284 1.00 86.69 209 ARG A C 1
ATOM 1591 O O . ARG A 1 209 ? 21.627 -12.194 -27.057 1.00 86.69 209 ARG A O 1
ATOM 1598 N N . LYS A 1 210 ? 20.747 -14.237 -27.387 1.00 82.69 210 LYS A N 1
ATOM 1599 C CA . LYS A 1 210 ? 22.027 -14.948 -27.417 1.00 82.69 210 LYS A CA 1
ATOM 1600 C C . LYS A 1 210 ? 22.454 -15.096 -28.871 1.00 82.69 210 LYS A C 1
ATOM 1602 O O . LYS A 1 210 ? 21.745 -15.721 -29.655 1.00 82.69 210 LYS A O 1
ATOM 1607 N N . SER A 1 211 ? 23.577 -14.491 -29.223 1.00 66.81 211 SER A N 1
ATOM 1608 C CA . SER A 1 211 ? 24.268 -14.696 -30.493 1.00 66.81 211 SER A CA 1
ATOM 1609 C C . SER A 1 211 ? 25.318 -15.782 -30.289 1.00 66.81 211 SER A C 1
ATOM 1611 O O . SER A 1 211 ? 26.084 -15.692 -29.332 1.00 66.81 211 SER A O 1
ATOM 1613 N N . GLN A 1 212 ? 25.333 -16.808 -31.138 1.00 60.53 212 GLN A N 1
ATOM 1614 C CA . GLN A 1 212 ? 26.344 -17.866 -31.124 1.00 60.53 212 GLN A CA 1
ATOM 1615 C C . GLN A 1 212 ? 27.263 -17.646 -32.328 1.00 60.53 212 GLN A C 1
ATOM 1617 O O . GLN A 1 212 ? 26.774 -17.569 -33.454 1.00 60.53 212 GLN A O 1
ATOM 1622 N N . SER A 1 213 ? 28.566 -17.488 -32.095 1.00 64.81 213 SER A N 1
ATOM 1623 C CA . SER A 1 213 ? 29.555 -17.409 -33.174 1.00 64.81 213 SER A CA 1
ATOM 1624 C C . SER A 1 213 ? 30.015 -18.805 -33.606 1.00 64.81 213 SER A C 1
ATOM 1626 O O . SER A 1 213 ? 29.909 -19.765 -32.839 1.00 64.81 213 SER A O 1
ATOM 1628 N N . ASP A 1 214 ? 30.575 -18.910 -34.816 1.00 61.34 214 ASP A N 1
ATOM 1629 C CA . ASP A 1 214 ? 31.133 -20.156 -35.373 1.00 61.34 214 ASP A CA 1
ATOM 1630 C C . ASP A 1 214 ? 32.272 -20.750 -34.514 1.00 61.34 214 ASP A C 1
ATOM 1632 O O . ASP A 1 214 ? 32.583 -21.936 -34.606 1.00 61.34 214 ASP A O 1
ATOM 1636 N N . GLU A 1 215 ? 32.859 -19.945 -33.624 1.00 70.50 215 GLU A N 1
ATOM 1637 C CA . GLU A 1 215 ? 33.896 -20.339 -32.660 1.00 70.50 215 GLU A CA 1
ATOM 1638 C C . GLU A 1 215 ? 33.321 -20.814 -31.308 1.00 70.50 215 GLU A C 1
ATOM 1640 O O . GLU A 1 215 ? 34.066 -21.062 -30.361 1.00 70.50 215 GLU A O 1
ATOM 1645 N N . GLY A 1 216 ? 31.993 -20.935 -31.189 1.00 59.72 216 GLY A N 1
ATOM 1646 C CA . GLY A 1 216 ? 31.309 -21.429 -29.990 1.00 59.72 216 GLY A CA 1
ATOM 1647 C C . GLY A 1 216 ? 31.131 -20.399 -28.869 1.00 59.72 216 GLY A C 1
ATOM 1648 O O . GLY A 1 216 ? 30.600 -20.742 -27.811 1.00 59.72 216 GLY A O 1
ATOM 1649 N N . TRP A 1 217 ? 31.518 -19.138 -29.080 1.00 60.66 217 TRP A N 1
ATOM 1650 C CA . TRP A 1 217 ? 31.292 -18.065 -28.111 1.00 60.66 217 TRP A CA 1
ATOM 1651 C C . TRP A 1 217 ? 29.841 -17.579 -28.175 1.00 60.66 217 TRP A C 1
ATOM 1653 O O . TRP A 1 217 ? 29.322 -17.273 -29.249 1.00 60.66 217 TRP A O 1
ATOM 1663 N N . SER A 1 218 ? 29.178 -17.493 -27.016 1.00 66.19 218 SER A N 1
ATOM 1664 C CA . SER A 1 218 ? 27.839 -16.912 -26.901 1.00 66.19 218 SER A CA 1
ATOM 1665 C C . SER A 1 218 ? 27.909 -15.497 -26.333 1.00 66.19 218 SER A C 1
ATOM 1667 O O . SER A 1 218 ? 28.299 -15.334 -25.176 1.00 66.19 218 SER A O 1
ATOM 1669 N N . HIS A 1 219 ? 27.495 -14.491 -27.102 1.00 72.50 219 HIS A N 1
ATOM 1670 C CA . HIS A 1 219 ? 27.312 -13.131 -26.595 1.00 72.50 219 HIS A CA 1
ATOM 1671 C C . HIS A 1 219 ? 25.832 -12.893 -26.289 1.00 72.50 219 HIS A C 1
ATOM 1673 O O . HIS A 1 219 ? 24.970 -13.142 -27.135 1.00 72.50 219 HIS A O 1
ATOM 1679 N N . GLU A 1 220 ? 25.527 -12.441 -25.076 1.00 81.81 220 GLU A N 1
ATOM 1680 C CA . GLU A 1 220 ? 24.180 -12.016 -24.702 1.00 81.81 220 GLU A CA 1
ATOM 1681 C C . GLU A 1 220 ? 24.057 -10.510 -24.916 1.00 81.81 220 GLU A C 1
ATOM 1683 O O . GLU A 1 220 ? 24.740 -9.728 -24.266 1.00 81.81 220 GLU A O 1
ATOM 1688 N N . GLN A 1 221 ? 23.181 -10.113 -25.836 1.00 88.44 221 GLN A N 1
ATOM 1689 C CA . GLN A 1 221 ? 22.852 -8.717 -26.088 1.00 88.44 221 GLN A CA 1
ATOM 1690 C C . GLN A 1 221 ? 21.523 -8.384 -25.415 1.00 88.44 221 GLN A C 1
ATOM 1692 O O . GLN A 1 221 ? 20.513 -9.052 -25.667 1.00 88.44 221 GLN A O 1
ATOM 1697 N N . ILE A 1 222 ? 21.523 -7.346 -24.580 1.00 91.00 222 ILE A N 1
ATOM 1698 C CA . ILE A 1 222 ? 20.329 -6.827 -23.913 1.00 91.00 222 ILE A CA 1
ATOM 1699 C C . ILE A 1 222 ? 19.799 -5.631 -24.705 1.00 91.00 222 ILE A C 1
ATOM 1701 O O . ILE A 1 222 ? 20.542 -4.731 -25.086 1.00 91.00 222 ILE A O 1
ATOM 1705 N N . ILE A 1 223 ? 18.494 -5.643 -24.957 1.00 92.94 223 ILE A N 1
ATOM 1706 C CA . ILE A 1 223 ? 17.769 -4.627 -25.708 1.00 92.94 223 ILE A CA 1
ATOM 1707 C C . ILE A 1 223 ? 16.615 -4.136 -24.834 1.00 92.94 223 ILE A C 1
ATOM 1709 O O . ILE A 1 223 ? 15.804 -4.930 -24.347 1.00 92.94 223 ILE A O 1
ATOM 1713 N N . MET A 1 224 ? 16.539 -2.822 -24.663 1.00 93.56 224 MET A N 1
ATOM 1714 C CA . MET A 1 224 ? 15.447 -2.117 -24.008 1.00 93.56 224 MET A CA 1
ATOM 1715 C C . MET A 1 224 ? 14.545 -1.514 -25.090 1.00 93.56 224 MET A C 1
ATOM 1717 O O . MET A 1 224 ? 14.851 -0.482 -25.688 1.00 93.56 224 MET A O 1
ATOM 1721 N N . GLU A 1 225 ? 13.441 -2.197 -25.385 1.00 95.00 225 GLU A N 1
ATOM 1722 C CA . GLU A 1 225 ? 12.534 -1.859 -26.483 1.00 95.00 225 GLU A CA 1
ATOM 1723 C C . GLU A 1 225 ? 11.447 -0.866 -26.003 1.00 95.00 225 GLU A C 1
ATOM 1725 O O . GLU A 1 225 ? 10.732 -1.162 -25.035 1.00 95.00 225 GLU A O 1
ATOM 1730 N N . PRO A 1 226 ? 11.292 0.309 -26.646 1.00 95.19 226 PRO A N 1
ATOM 1731 C CA . PRO A 1 226 ? 10.086 1.122 -26.501 1.00 95.19 226 PRO A CA 1
ATOM 1732 C C . PRO A 1 226 ? 8.890 0.420 -27.163 1.00 95.19 226 PRO A C 1
ATOM 1734 O O . PRO A 1 226 ? 9.061 -0.453 -28.016 1.00 95.19 226 PRO A O 1
ATOM 1737 N N . LEU A 1 227 ? 7.670 0.806 -26.784 1.00 94.69 227 LEU A N 1
ATOM 1738 C CA . LEU A 1 227 ? 6.454 0.370 -27.493 1.00 94.69 227 LEU A CA 1
ATOM 1739 C C . LEU A 1 227 ? 6.042 1.362 -28.574 1.00 94.69 227 LEU A C 1
ATOM 1741 O O . LEU A 1 227 ? 5.442 0.966 -29.572 1.00 94.69 227 LEU A O 1
ATOM 1745 N N . ASN A 1 228 ? 6.412 2.629 -28.392 1.00 95.00 228 ASN A N 1
ATOM 1746 C CA . ASN A 1 228 ? 6.125 3.687 -29.338 1.00 95.00 228 ASN A CA 1
ATOM 1747 C C . ASN A 1 228 ? 7.154 3.663 -30.485 1.00 95.00 228 ASN A C 1
ATOM 1749 O O . ASN A 1 228 ? 8.337 3.914 -30.235 1.00 95.00 228 ASN A O 1
ATOM 1753 N N . PRO A 1 229 ? 6.735 3.435 -31.747 1.00 94.31 229 PRO A N 1
ATOM 1754 C CA . PRO A 1 229 ? 7.641 3.341 -32.895 1.00 94.31 229 PRO A CA 1
ATOM 1755 C C . PRO A 1 229 ? 8.436 4.616 -33.208 1.00 94.31 229 PRO A C 1
ATOM 1757 O O . PRO A 1 229 ? 9.357 4.568 -34.017 1.00 94.31 229 PRO A O 1
ATOM 1760 N N . LYS A 1 230 ? 8.085 5.761 -32.604 1.00 96.00 230 LYS A N 1
ATOM 1761 C CA . LYS A 1 230 ? 8.853 7.013 -32.722 1.00 96.00 230 LYS A CA 1
ATOM 1762 C C . LYS A 1 230 ? 10.221 6.942 -32.036 1.00 96.00 230 LYS A C 1
ATOM 1764 O O . LYS A 1 230 ? 11.055 7.811 -32.271 1.00 96.00 230 LYS A O 1
ATOM 1769 N N . TYR A 1 231 ? 10.430 5.947 -31.178 1.00 92.88 231 TYR A N 1
ATOM 1770 C CA . TYR A 1 231 ? 11.637 5.775 -30.383 1.00 92.88 231 TYR A CA 1
ATOM 1771 C C . TYR A 1 231 ? 12.435 4.567 -30.865 1.00 92.88 231 TYR A C 1
ATOM 1773 O O . TYR A 1 231 ? 11.877 3.504 -31.141 1.00 92.88 231 TYR A O 1
ATOM 1781 N N . GLU A 1 232 ? 13.755 4.715 -30.929 1.00 92.88 232 GLU A N 1
ATOM 1782 C CA . GLU A 1 232 ? 14.648 3.616 -31.289 1.00 92.88 232 GLU A CA 1
ATOM 1783 C C . GLU A 1 232 ? 14.880 2.673 -30.093 1.00 92.88 232 GLU A C 1
ATOM 1785 O O . GLU A 1 232 ? 14.974 3.136 -28.949 1.00 92.88 232 GLU A O 1
ATOM 1790 N N . PRO A 1 233 ? 14.984 1.348 -30.320 1.00 92.88 233 PRO A N 1
ATOM 1791 C CA . PRO A 1 233 ? 15.421 0.413 -29.292 1.00 92.88 233 PRO A CA 1
ATOM 1792 C C . PRO A 1 233 ? 16.813 0.760 -28.776 1.00 92.88 233 PRO A C 1
ATOM 1794 O O . PRO A 1 233 ? 17.735 0.999 -29.554 1.00 92.88 233 PRO A O 1
ATOM 1797 N N . TRP A 1 234 ? 16.980 0.714 -27.459 1.00 88.12 234 TRP A N 1
ATOM 1798 C CA . TRP A 1 234 ? 18.275 0.938 -26.836 1.00 88.12 234 TRP A CA 1
ATOM 1799 C C . TRP A 1 234 ? 19.003 -0.389 -26.635 1.00 88.12 234 TRP A C 1
ATOM 1801 O O . TRP A 1 234 ? 18.530 -1.270 -25.914 1.00 88.12 234 TRP A O 1
ATOM 1811 N N . LEU A 1 235 ? 20.147 -0.538 -27.299 1.00 90.25 235 LEU A N 1
ATOM 1812 C CA . LEU A 1 235 ? 21.076 -1.636 -27.063 1.00 90.25 235 LEU A CA 1
ATOM 1813 C C . LEU A 1 235 ? 21.947 -1.269 -25.865 1.00 90.25 235 LEU A C 1
ATOM 1815 O O . LEU A 1 235 ? 22.644 -0.259 -25.911 1.00 90.25 235 LEU A O 1
ATOM 1819 N N . LEU A 1 236 ? 21.878 -2.079 -24.814 1.00 86.94 236 LEU A N 1
ATOM 1820 C CA . LEU A 1 236 ? 22.663 -1.856 -23.610 1.00 86.94 236 LEU A CA 1
ATOM 1821 C C . LEU A 1 236 ? 24.114 -2.269 -23.864 1.00 86.94 236 LEU A C 1
ATOM 1823 O O . LEU A 1 236 ? 24.362 -3.398 -24.307 1.00 86.94 236 LEU A O 1
ATOM 1827 N N . ASP A 1 237 ? 25.051 -1.370 -23.572 1.00 83.81 237 ASP A N 1
ATOM 1828 C CA . ASP A 1 237 ? 26.473 -1.679 -23.664 1.00 83.81 237 ASP A CA 1
ATOM 1829 C C . ASP A 1 237 ? 26.867 -2.709 -22.587 1.00 83.81 237 ASP A C 1
ATOM 1831 O O . ASP A 1 237 ? 26.337 -2.668 -21.476 1.00 83.81 237 ASP A O 1
ATOM 1835 N N . PRO A 1 238 ? 27.807 -3.634 -22.861 1.00 80.94 238 PRO A N 1
ATOM 1836 C CA . PRO A 1 238 ? 28.212 -4.655 -21.887 1.00 80.94 238 PRO A CA 1
ATOM 1837 C C . PRO A 1 238 ? 28.790 -4.097 -20.578 1.00 80.94 238 PRO A C 1
ATOM 1839 O O . PRO A 1 238 ? 28.764 -4.789 -19.561 1.00 80.94 238 PRO A O 1
ATOM 1842 N N . ASP A 1 239 ? 29.317 -2.872 -20.619 1.00 80.94 239 ASP A N 1
ATOM 1843 C CA . ASP A 1 239 ? 29.892 -2.172 -19.469 1.00 80.94 239 ASP A CA 1
ATOM 1844 C C . ASP A 1 239 ? 28.846 -1.361 -18.679 1.00 80.94 239 ASP A C 1
ATOM 1846 O O . ASP A 1 239 ? 29.143 -0.868 -17.590 1.00 80.94 239 ASP A O 1
ATOM 1850 N N . GLU A 1 240 ? 27.622 -1.217 -19.201 1.00 83.19 240 GLU A N 1
ATOM 1851 C CA . GLU A 1 240 ? 26.508 -0.574 -18.505 1.00 83.19 240 GLU A CA 1
ATOM 1852 C C . GLU A 1 240 ? 25.707 -1.607 -17.703 1.00 83.19 240 GLU A C 1
ATOM 1854 O O . GLU A 1 240 ? 25.362 -2.691 -18.182 1.00 83.19 240 GLU A O 1
ATOM 1859 N N . SER A 1 241 ? 25.347 -1.254 -16.471 1.00 84.00 241 SER A N 1
ATOM 1860 C CA . SER A 1 241 ? 24.492 -2.073 -15.614 1.00 84.00 241 SER A CA 1
ATOM 1861 C C . SER A 1 241 ? 23.198 -1.351 -15.254 1.00 84.00 241 SER A C 1
ATOM 1863 O O . SER A 1 241 ? 23.063 -0.131 -15.349 1.00 84.00 241 SER A O 1
ATOM 1865 N N . PHE A 1 242 ? 22.191 -2.131 -14.870 1.00 87.69 242 PHE A N 1
ATOM 1866 C CA . PHE A 1 242 ? 20.907 -1.607 -14.430 1.00 87.69 242 PHE A CA 1
ATOM 1867 C C . PHE A 1 242 ? 20.325 -2.468 -13.321 1.00 87.69 242 PHE A C 1
ATOM 1869 O O . PHE A 1 242 ? 20.520 -3.689 -13.265 1.00 87.69 242 PHE A O 1
ATOM 1876 N N . ARG A 1 243 ? 19.509 -1.830 -12.492 1.00 88.44 243 ARG A N 1
ATOM 1877 C CA . ARG A 1 243 ? 18.715 -2.474 -11.459 1.00 88.44 243 ARG A CA 1
ATOM 1878 C C . ARG A 1 243 ? 17.257 -2.516 -11.885 1.00 88.44 243 ARG A C 1
ATOM 1880 O O . ARG A 1 243 ? 16.685 -1.511 -12.288 1.00 88.44 243 ARG A O 1
ATOM 1887 N N . VAL A 1 244 ? 16.623 -3.681 -11.762 1.00 90.69 244 VAL A N 1
ATOM 1888 C CA . VAL A 1 244 ? 15.165 -3.776 -11.920 1.00 90.69 244 VAL A CA 1
ATOM 1889 C C . VAL A 1 244 ? 14.507 -3.263 -10.646 1.00 90.69 244 VAL A C 1
ATOM 1891 O O . VAL A 1 244 ? 14.766 -3.781 -9.562 1.00 90.69 244 VAL A O 1
ATOM 1894 N N . ILE A 1 245 ? 13.649 -2.262 -10.801 1.00 90.12 245 ILE A N 1
ATOM 1895 C CA . ILE A 1 245 ? 12.861 -1.646 -9.733 1.00 90.12 245 ILE A CA 1
ATOM 1896 C C . ILE A 1 245 ? 11.501 -2.337 -9.617 1.00 90.12 245 ILE A C 1
ATOM 1898 O O . ILE A 1 245 ? 11.025 -2.597 -8.515 1.00 90.12 245 ILE A O 1
ATOM 1902 N N . GLY A 1 246 ? 10.880 -2.670 -10.752 1.00 93.00 246 GLY A N 1
ATOM 1903 C CA . GLY A 1 246 ? 9.581 -3.333 -10.780 1.00 93.00 246 GLY A CA 1
ATOM 1904 C C . GLY A 1 246 ? 9.210 -3.894 -12.149 1.00 93.00 246 GLY A C 1
ATOM 1905 O O . GLY A 1 246 ? 9.709 -3.462 -13.185 1.00 93.00 246 GLY A O 1
ATOM 1906 N N . GLU A 1 247 ? 8.317 -4.874 -12.148 1.00 95.81 247 GLU A N 1
ATOM 1907 C CA . GLU A 1 247 ? 7.693 -5.443 -13.338 1.00 95.81 247 GLU A CA 1
ATOM 1908 C C . GLU A 1 247 ? 6.327 -4.786 -13.540 1.00 95.81 247 GLU A C 1
ATOM 1910 O O . GLU A 1 247 ? 5.487 -4.817 -12.641 1.00 95.81 247 GLU A O 1
ATOM 1915 N N . PHE A 1 248 ? 6.083 -4.188 -14.702 1.00 96.19 248 PHE A N 1
ATOM 1916 C CA . PHE A 1 248 ? 4.797 -3.562 -15.001 1.00 96.19 248 PHE A CA 1
ATOM 1917 C C . PHE A 1 248 ? 3.667 -4.601 -14.996 1.00 96.19 248 PHE A C 1
ATOM 1919 O O . PHE A 1 248 ? 3.794 -5.680 -15.582 1.00 96.19 248 PHE A O 1
ATOM 1926 N N . VAL A 1 249 ? 2.560 -4.260 -14.334 1.00 95.25 249 VAL A N 1
ATOM 1927 C CA . VAL A 1 249 ? 1.351 -5.089 -14.255 1.00 95.25 249 VAL A CA 1
ATOM 1928 C C . VAL A 1 249 ? 0.255 -4.504 -15.134 1.00 95.25 249 VAL A C 1
ATOM 1930 O O . VAL A 1 249 ? -0.229 -5.194 -16.026 1.00 95.25 249 VAL A O 1
ATOM 1933 N N . GLN A 1 250 ? -0.140 -3.254 -14.875 1.00 94.88 250 GLN A N 1
ATOM 1934 C CA . GLN A 1 250 ? -1.163 -2.543 -15.647 1.00 94.88 250 GLN A CA 1
ATOM 1935 C C . GLN A 1 250 ? -1.167 -1.040 -15.348 1.00 94.88 250 GLN A C 1
ATOM 1937 O O . GLN A 1 250 ? -0.631 -0.597 -14.332 1.00 94.88 250 GLN A O 1
ATOM 1942 N N . VAL A 1 251 ? -1.840 -0.263 -16.198 1.00 94.94 251 VAL A N 1
ATOM 1943 C CA . VAL A 1 251 ? -2.224 1.121 -15.889 1.00 94.94 251 VAL A CA 1
ATOM 1944 C C . VAL A 1 251 ? -3.391 1.096 -14.899 1.00 94.94 251 VAL A C 1
ATOM 1946 O O . VAL A 1 251 ? -4.392 0.429 -15.145 1.00 94.94 251 VAL A O 1
ATOM 1949 N N . LEU A 1 252 ? -3.262 1.805 -13.774 1.00 91.31 252 LEU A N 1
ATOM 1950 C CA . LEU A 1 252 ? -4.321 1.933 -12.767 1.00 91.31 252 LEU A CA 1
ATOM 1951 C C . LEU A 1 252 ? -5.327 3.019 -13.154 1.00 91.31 252 LEU A C 1
ATOM 1953 O O . LEU A 1 252 ? -6.534 2.815 -13.085 1.00 91.31 252 LEU A O 1
ATOM 1957 N N . ARG A 1 253 ? -4.811 4.182 -13.557 1.00 86.44 253 ARG A N 1
ATOM 1958 C CA . ARG A 1 253 ? -5.586 5.309 -14.079 1.00 86.44 253 ARG A CA 1
ATOM 1959 C C . ARG A 1 253 ? -4.707 6.156 -14.987 1.00 86.44 253 ARG A C 1
ATOM 1961 O O . ARG A 1 253 ? -3.511 6.303 -14.737 1.00 86.44 253 ARG A O 1
ATOM 1968 N N . GLN A 1 254 ? -5.312 6.738 -16.009 1.00 77.06 254 GLN A N 1
ATOM 1969 C CA . GLN A 1 254 ? -4.697 7.826 -16.760 1.00 77.06 254 GLN A CA 1
ATOM 1970 C C . GLN A 1 254 ? -4.960 9.123 -15.993 1.00 77.06 254 GLN A C 1
ATOM 1972 O O . GLN A 1 254 ? -6.055 9.297 -15.450 1.00 77.06 254 GLN A O 1
ATOM 1977 N N . GLN A 1 255 ? -3.977 10.018 -15.906 1.00 62.41 255 GLN A N 1
ATOM 1978 C CA . GLN A 1 255 ? -4.306 11.382 -15.507 1.00 62.41 255 GLN A CA 1
ATOM 1979 C C . GLN A 1 255 ? -5.159 12.014 -16.617 1.00 62.41 255 GLN A C 1
ATOM 1981 O O . GLN A 1 255 ? -4.822 11.852 -17.793 1.00 62.41 255 GLN A O 1
ATOM 1986 N N . PRO A 1 256 ? -6.275 12.684 -16.281 1.00 50.22 256 PRO A N 1
ATOM 1987 C CA . PRO A 1 256 ? -6.965 13.506 -17.259 1.00 50.22 256 PRO A CA 1
ATOM 1988 C C . PRO A 1 256 ? -6.001 14.599 -17.732 1.00 50.22 256 PRO A C 1
ATOM 1990 O O . PRO A 1 256 ? -5.355 15.247 -16.906 1.00 50.22 256 PRO A O 1
ATOM 1993 N N . VAL A 1 257 ? -5.877 14.724 -19.055 1.00 47.81 257 VAL A N 1
ATOM 1994 C CA . VAL A 1 257 ? -5.101 15.773 -19.736 1.00 47.81 257 VAL A CA 1
ATOM 1995 C C . VAL A 1 257 ? -5.725 17.138 -19.474 1.00 47.81 257 VAL A C 1
ATOM 1997 O O . VAL A 1 257 ? -6.975 17.218 -19.517 1.00 47.81 257 VAL A O 1
#

pLDDT: mean 85.17, std 13.18, range [37.88, 97.12]

Radius of gyration: 23.67 Å; chains: 1; bounding box: 64×37×64 Å

Foldseek 3Di:
DEDVQAKKKKFKWFDEPPDDIAGFWMKIARPVVLAIDIDGHPDCVVVYDPVCPVVVVVVVVVLVVCCVPVNDVVSVVVQVVDDDNTIHIDDIGGFDDADNVVRRVLVCCLGHQQWAFEAELCLLVPDDPDPDDSDTPDTGRDDNVPSNDPQKHWYFAADCLQPDQAHGRFTFIWGADDDDDLAQFWFFKFKADDPVDGGDTDTFGWHWDWDADPVGDTDIWIWGHGNDPVDDIDTDDPPIDMDTSGTTDGGRDHDDD

Secondary structure (DSSP, 8-state):
-PPTTS-EEEEEEE--TTS--EEEEEEEEETTTTEEEEEE-S--TTTS-GGGHHHHHHHHHHHHHHHHHH-HHHHHHHHHHS--SSEEEPPPEEPPSS-HHHHHHHHHHHHTS-EEEE--HHHHHS-TTSSS----SEEEE--HHHHT-TTEEEEEE-SSTTTTTS-TTEEEEEEPP-SS--TT-EEEEEEES-TT-TT-EEEEEEEEEEEE-TTSPEEEEEEEE-SSTTSPPEEPPTT-EEEEEEEEEEEEEPPP-

Sequence (257 aa):
MLVVGAPFYSLLELHWPGREPKTVGVLVVDPKSGDSALRLVEDWSGLVDDEDLEVVEALEADLRREVRDKGGEAVLEELEGSLSNVLRLGARAAARSGPLEHTLERLFYRHAEPSLPVWSLRAAAGGFGRDEDVETEGWAPAPPHLAARDDLFVAHVEGDSMEPDIPSGSLCVFRKPGGGTRQGKILLVEMEGTSRGGGAVTIKRYRSRKSQSDEGWSHEQIIMEPLNPKYEPWLLDPDESFRVIGEFVQVLRQQPV